Protein AF-0000000078669250 (afdb_homodimer)

Radius of gyration: 27.97 Å; Cα contacts (8 Å, |Δi|>4): 218; chains: 2; bounding box: 38×130×74 Å

Organism: Thermococcus barophilus (strain DSM 11836 / MP) (NCBI:txid391623)

Solvent-accessible surface area (backbone atoms only — not comparable to full-atom values): 12568 Å² total; per-residue (Å²): 135,84,80,74,77,76,77,71,76,77,72,81,71,70,54,69,64,66,74,61,56,50,74,60,55,59,53,46,50,51,52,54,51,30,54,67,41,68,40,83,42,80,37,61,35,28,46,44,51,50,51,51,44,52,52,48,24,69,74,64,72,45,60,55,43,58,51,49,46,50,13,44,49,45,46,54,42,46,36,65,35,42,31,69,70,48,33,50,51,52,50,56,42,51,72,64,72,38,39,67,58,37,34,53,45,54,61,65,46,68,67,95,133,84,78,75,75,73,77,72,75,77,73,80,70,69,53,70,62,67,73,59,56,51,74,61,55,58,52,47,49,51,52,54,52,30,53,69,41,68,39,82,43,78,34,62,37,27,46,44,52,50,50,51,44,52,52,48,24,70,75,65,71,44,59,55,43,57,51,51,47,50,14,45,48,45,46,53,42,46,36,65,34,41,31,69,68,48,33,51,53,53,49,57,43,50,72,64,72,38,41,68,59,36,33,54,46,55,61,66,45,67,67,94

Secondary structure (DSSP, 8-state):
---------------HHHHSS-HHHHHHHHHHHHHH-EEEEEEEEEHHHHHHHHHHHHHH-S-HHHHHHHHHHHHHHHHHHH-HHHHHHHHHHHTT--HHHHHHHHHH----/---------------HHHHSS-HHHHHHHHHHHHHH-EEEEEEEEEHHHHHHHHHHHHHH-S-HHHHHHHHHHHHHHHHHHH-HHHHHHHHHHHTT--HHHHHHHHHH----

Foldseek 3Di:
DPPPPPPPPPDPPPDCVVVPPPPVVVVVVVVVVVVVDDDDDDDDDDPVVVVVLVVCCVVVVDDSVVVVVVVVVVLVVLCVVQDDPLSVVLVVQVVVVDPVSSVVCVVPDPSD/DPPPPPPPPPDPPPDPVVVPPPPCVVVVVVVVVVVPDDDDDDDDDDPVVVVVLVVCCVVVVDDSVVVVVVVVVVLVVLCVVQDDPLSVVLVVQVVVVDPVSSVVCVVPDPSD

Sequence (224 aa):
MSKEKGKIPQLFSGSIDELTRPKTKKADKRREELKKIKKQKTLYISQDTNLKLIELYAEESRRQSNIVEDAVNLYYYLKKAMGEKNFDELMSAVLREDPEFLRSYLEKAKLIMSKEKGKIPQLFSGSIDELTRPKTKKADKRREELKKIKKQKTLYISQDTNLKLIELYAEESRRQSNIVEDAVNLYYYLKKAMGEKNFDELMSAVLREDPEFLRSYLEKAKLI

Structure (mmCIF, N/CA/C/O backbone):
data_AF-0000000078669250-model_v1
#
loop_
_entity.id
_entity.type
_entity.pdbx_description
1 polymer 'CopG family transcriptional regulator'
#
loop_
_atom_site.group_PDB
_atom_site.id
_atom_site.type_symbol
_atom_site.label_atom_id
_atom_site.label_alt_id
_atom_site.label_comp_id
_atom_site.label_asym_id
_atom_site.label_entity_id
_atom_site.label_seq_id
_atom_site.pdbx_PDB_ins_code
_atom_site.Cartn_x
_atom_site.Cartn_y
_atom_site.Cartn_z
_atom_site.occupancy
_atom_site.B_iso_or_equiv
_atom_site.auth_seq_id
_atom_site.auth_comp_id
_atom_site.auth_asym_id
_atom_site.auth_atom_id
_atom_site.pdbx_PDB_model_num
ATOM 1 N N . MET A 1 1 ? 17.031 -70.438 -31.328 1 31.89 1 MET A N 1
ATOM 2 C CA . MET A 1 1 ? 17.219 -69 -31.281 1 31.89 1 MET A CA 1
ATOM 3 C C . MET A 1 1 ? 15.922 -68.25 -30.906 1 31.89 1 MET A C 1
ATOM 5 O O . MET A 1 1 ? 14.984 -68.25 -31.703 1 31.89 1 MET A O 1
ATOM 9 N N . SER A 1 2 ? 15.43 -68.375 -29.625 1 36.62 2 SER A N 1
ATOM 10 C CA . SER A 1 2 ? 14.172 -68 -29 1 36.62 2 SER A CA 1
ATOM 11 C C . SER A 1 2 ? 13.938 -66.5 -29.125 1 36.62 2 SER A C 1
ATOM 13 O O . SER A 1 2 ? 14.789 -65.688 -28.719 1 36.62 2 SER A O 1
ATOM 15 N N . LYS A 1 3 ? 13.133 -66 -30.109 1 40.5 3 LYS A N 1
ATOM 16 C CA . LYS A 1 3 ? 12.656 -64.688 -30.484 1 40.5 3 LYS A CA 1
ATOM 17 C C . LYS A 1 3 ? 11.977 -64 -29.297 1 40.5 3 LYS A C 1
ATOM 19 O O . LYS A 1 3 ? 10.867 -64.375 -28.906 1 40.5 3 LYS A O 1
ATOM 24 N N . GLU A 1 4 ? 12.68 -63.719 -28.188 1 38.41 4 GLU A N 1
ATOM 25 C CA . GLU A 1 4 ? 12.133 -62.969 -27.062 1 38.41 4 GLU A CA 1
ATOM 26 C C . GLU A 1 4 ? 11.438 -61.688 -27.547 1 38.41 4 GLU A C 1
ATOM 28 O O . GLU A 1 4 ? 12.055 -60.875 -28.203 1 38.41 4 GLU A O 1
ATOM 33 N N . LYS A 1 5 ? 10.172 -61.781 -27.859 1 43.03 5 LYS A N 1
ATOM 34 C CA . LYS A 1 5 ? 9.25 -60.688 -28.203 1 43.03 5 LYS A CA 1
ATOM 35 C C . LYS A 1 5 ? 9.398 -59.531 -27.234 1 43.03 5 LYS A C 1
ATOM 37 O O . LYS A 1 5 ? 9.32 -59.688 -26.016 1 43.03 5 LYS A O 1
ATOM 42 N N . GLY A 1 6 ? 10.164 -58.562 -27.531 1 38.03 6 GLY A N 1
ATOM 43 C CA . GLY A 1 6 ? 10.438 -57.312 -26.844 1 38.03 6 GLY A CA 1
ATOM 44 C C . GLY A 1 6 ? 9.195 -56.656 -26.281 1 38.03 6 GLY A C 1
ATOM 45 O O . GLY A 1 6 ? 8.18 -56.531 -26.969 1 38.03 6 GLY A O 1
ATOM 46 N N . LYS A 1 7 ? 8.945 -56.875 -24.953 1 39.06 7 LYS A N 1
ATOM 47 C CA . LYS A 1 7 ? 7.914 -56.219 -24.172 1 39.06 7 LYS A CA 1
ATOM 48 C C . LYS A 1 7 ? 7.824 -54.719 -24.531 1 39.06 7 LYS A C 1
ATOM 50 O O . LYS A 1 7 ? 8.828 -54 -24.484 1 39.06 7 LYS A O 1
ATOM 55 N N . ILE A 1 8 ? 6.988 -54.281 -25.484 1 38.09 8 ILE A N 1
ATOM 56 C CA . ILE A 1 8 ? 6.699 -52.875 -25.766 1 38.09 8 ILE A CA 1
ATOM 57 C C . ILE A 1 8 ? 6.414 -52.125 -24.469 1 38.09 8 ILE A C 1
ATOM 59 O O . ILE A 1 8 ? 5.645 -52.625 -23.625 1 38.09 8 ILE A O 1
ATOM 63 N N . PRO A 1 9 ? 7.367 -51.281 -24.016 1 37.03 9 PRO A N 1
ATOM 64 C CA . PRO A 1 9 ? 7.113 -50.5 -22.781 1 37.03 9 PRO A CA 1
ATOM 65 C C . PRO A 1 9 ? 5.699 -49.938 -22.734 1 37.03 9 PRO A C 1
ATOM 67 O O . PRO A 1 9 ? 5.105 -49.656 -23.781 1 37.03 9 PRO A O 1
ATOM 70 N N . GLN A 1 10 ? 4.891 -50.375 -21.75 1 36.56 10 GLN A N 1
ATOM 71 C CA . GLN A 1 10 ? 3.576 -49.812 -21.453 1 36.56 10 GLN A CA 1
ATOM 72 C C . GLN A 1 10 ? 3.58 -48.281 -21.609 1 36.56 10 GLN A C 1
ATOM 74 O O . GLN A 1 10 ? 4.492 -47.625 -21.141 1 36.56 10 GLN A O 1
ATOM 79 N N . LEU A 1 11 ? 3.008 -47.781 -22.672 1 36.03 11 LEU A N 1
ATOM 80 C CA . LEU A 1 11 ? 2.68 -46.375 -22.844 1 36.03 11 LEU A CA 1
ATOM 81 C C . LEU A 1 11 ? 2.154 -45.75 -21.562 1 36.03 11 LEU A C 1
ATOM 83 O O . LEU A 1 11 ? 1.378 -46.375 -20.844 1 36.03 11 LEU A O 1
ATOM 87 N N . PHE A 1 12 ? 2.965 -44.906 -20.906 1 36.88 12 PHE A N 1
ATOM 88 C CA . PHE A 1 12 ? 2.584 -44.125 -19.734 1 36.88 12 PHE A CA 1
ATOM 89 C C . PHE A 1 12 ? 1.145 -43.625 -19.859 1 36.88 12 PHE A C 1
ATOM 91 O O . PHE A 1 12 ? 0.788 -42.969 -20.828 1 36.88 12 PHE A O 1
ATOM 98 N N . SER A 1 13 ? 0.169 -44.469 -19.625 1 38.28 13 SER A N 1
ATOM 99 C CA . SER A 1 13 ? -1.211 -44 -19.5 1 38.28 13 SER A CA 1
ATOM 100 C C . SER A 1 13 ? -1.319 -42.844 -18.516 1 38.28 13 SER A C 1
ATOM 102 O O . SER A 1 13 ? -1.51 -43.062 -17.312 1 38.28 13 SER A O 1
ATOM 104 N N . GLY A 1 14 ? -0.287 -42.031 -18.406 1 38.81 14 GLY A N 1
ATOM 105 C CA . GLY A 1 14 ? -0.639 -40.906 -17.562 1 38.81 14 GLY A CA 1
ATOM 106 C C . GLY A 1 14 ? -2.02 -40.344 -17.844 1 38.81 14 GLY A C 1
ATOM 107 O O . GLY A 1 14 ? -2.375 -40.125 -19 1 38.81 14 GLY A O 1
ATOM 108 N N . SER A 1 15 ? -2.996 -40.844 -17.094 1 39.62 15 SER A N 1
ATOM 109 C CA . SER A 1 15 ? -4.41 -40.5 -17.188 1 39.62 15 SER A CA 1
ATOM 110 C C . SER A 1 15 ? -4.605 -39.031 -17.516 1 39.62 15 SER A C 1
ATOM 112 O O . SER A 1 15 ? -3.826 -38.188 -17.094 1 39.62 15 SER A O 1
ATOM 114 N N . ILE A 1 16 ? -5.344 -38.781 -18.562 1 43.19 16 ILE A N 1
ATOM 115 C CA . ILE A 1 16 ? -5.93 -37.5 -19 1 43.19 16 ILE A CA 1
ATOM 116 C C . ILE A 1 16 ? -6.281 -36.656 -17.781 1 43.19 16 ILE A C 1
ATOM 118 O O . ILE A 1 16 ? -6.422 -35.438 -17.891 1 43.19 16 ILE A O 1
ATOM 122 N N . ASP A 1 17 ? -6.629 -37.344 -16.688 1 42.94 17 ASP A N 1
ATOM 123 C CA . ASP A 1 17 ? -7.016 -36.594 -15.492 1 42.94 17 ASP A CA 1
ATOM 124 C C . ASP A 1 17 ? -5.848 -35.781 -14.961 1 42.94 17 ASP A C 1
ATOM 126 O O . ASP A 1 17 ? -6.047 -34.781 -14.242 1 42.94 17 ASP A O 1
ATOM 130 N N . GLU A 1 18 ? -4.668 -36.219 -15.055 1 45.34 18 GLU A N 1
ATOM 131 C CA . GLU A 1 18 ? -3.523 -35.438 -14.609 1 45.34 18 GLU A CA 1
ATOM 132 C C . GLU A 1 18 ? -3.303 -34.219 -15.516 1 45.34 18 GLU A C 1
ATOM 134 O O . GLU A 1 18 ? -2.676 -33.25 -15.109 1 45.34 18 GLU A O 1
ATOM 139 N N . LEU A 1 19 ? -3.631 -34.375 -16.703 1 41.22 19 LEU A N 1
ATOM 140 C CA . LEU A 1 19 ? -3.547 -33.25 -17.609 1 41.22 19 LEU A CA 1
ATOM 141 C C . LEU A 1 19 ? -4.602 -32.188 -17.281 1 41.22 19 LEU A C 1
ATOM 143 O O . LEU A 1 19 ? -4.469 -31.016 -17.656 1 41.22 19 LEU A O 1
ATOM 147 N N . THR A 1 20 ? -5.754 -32.562 -16.828 1 42.09 20 THR A N 1
ATOM 148 C CA . THR A 1 20 ? -6.809 -31.625 -16.469 1 42.09 20 THR A CA 1
ATOM 149 C C . THR A 1 20 ? -6.664 -31.188 -15.008 1 42.09 20 THR A C 1
ATOM 151 O O . THR A 1 20 ? -7.555 -30.531 -14.461 1 42.09 20 THR A O 1
ATOM 154 N N . ARG A 1 21 ? -5.926 -31.875 -14.211 1 46.56 21 ARG A N 1
ATOM 155 C CA . ARG A 1 21 ? -5.734 -31.391 -12.852 1 46.56 21 ARG A CA 1
ATOM 156 C C . ARG A 1 21 ? -5.129 -29.984 -12.852 1 46.56 21 ARG A C 1
ATOM 158 O O . ARG A 1 21 ? -4.016 -29.781 -13.352 1 46.56 21 ARG A O 1
ATOM 165 N N . PRO A 1 22 ? -5.969 -28.859 -12.891 1 48.34 22 PRO A N 1
ATOM 166 C CA . PRO A 1 22 ? -5.84 -27.531 -13.5 1 48.34 22 PRO A CA 1
ATOM 167 C C . PRO A 1 22 ? -4.578 -26.797 -13.055 1 48.34 22 PRO A C 1
ATOM 169 O O . PRO A 1 22 ? -4.105 -27 -11.938 1 48.34 22 PRO A O 1
ATOM 172 N N . LYS A 1 23 ? -3.547 -26.438 -14.055 1 52.19 23 LYS A N 1
ATOM 173 C CA . LYS A 1 23 ? -2.496 -25.422 -13.984 1 52.19 23 LYS A CA 1
ATOM 174 C C . LYS A 1 23 ? -2.76 -24.438 -12.844 1 52.19 23 LYS A C 1
ATOM 176 O O . LYS A 1 23 ? -1.824 -23.984 -12.188 1 52.19 23 LYS A O 1
ATOM 181 N N . THR A 1 24 ? -4.035 -24.344 -12.422 1 60 24 THR A N 1
ATOM 182 C CA . THR A 1 24 ? -4.434 -23.391 -11.398 1 60 24 THR A CA 1
ATOM 183 C C . THR A 1 24 ? -4.035 -23.875 -10.008 1 60 24 THR A C 1
ATOM 185 O O . THR A 1 24 ? -3.547 -23.109 -9.188 1 60 24 THR A O 1
ATOM 188 N N . LYS A 1 25 ? -4.043 -25.234 -9.836 1 66.38 25 LYS A N 1
ATOM 189 C CA . LYS A 1 25 ? -3.752 -25.75 -8.5 1 66.38 25 LYS A CA 1
ATOM 190 C C . LYS A 1 25 ? -2.258 -25.672 -8.195 1 66.38 25 LYS A C 1
ATOM 192 O O . LYS A 1 25 ? -1.861 -25.312 -7.086 1 66.38 25 LYS A O 1
ATOM 197 N N . LYS A 1 26 ? -1.514 -26.141 -9.234 1 69.81 26 LYS A N 1
ATOM 198 C CA . LYS A 1 26 ? -0.07 -26.078 -9.023 1 69.81 26 LYS A CA 1
ATOM 199 C C . LYS A 1 26 ? 0.396 -24.641 -8.852 1 69.81 26 LYS A C 1
ATOM 201 O O . LYS A 1 26 ? 1.225 -24.344 -7.988 1 69.81 26 LYS A O 1
ATOM 206 N N . ALA A 1 27 ? -0.059 -23.797 -9.711 1 73.75 27 ALA A N 1
ATOM 207 C CA . ALA A 1 27 ? 0.292 -22.391 -9.586 1 73.75 27 ALA A CA 1
ATOM 208 C C . ALA A 1 27 ? -0.13 -21.828 -8.227 1 73.75 27 ALA A C 1
ATOM 210 O O . ALA A 1 27 ? 0.597 -21.047 -7.621 1 73.75 27 ALA A O 1
ATOM 211 N N . ASP A 1 28 ? -1.216 -22.312 -7.828 1 78.62 28 ASP A N 1
ATOM 212 C CA . ASP A 1 28 ? -1.723 -21.875 -6.531 1 78.62 28 ASP A CA 1
ATOM 213 C C . ASP A 1 28 ? -0.831 -22.375 -5.395 1 78.62 28 ASP A C 1
A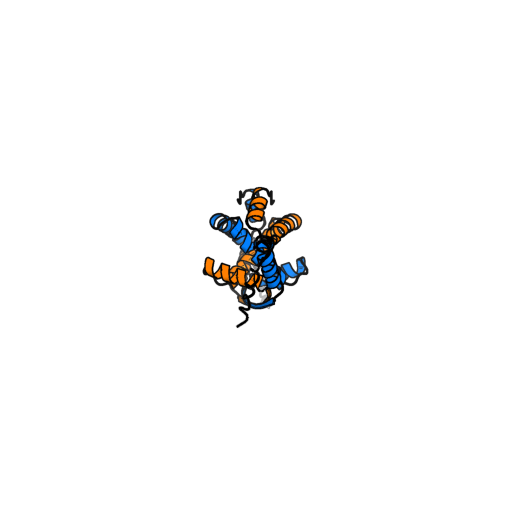TOM 215 O O . ASP A 1 28 ? -0.556 -21.625 -4.449 1 78.62 28 ASP A O 1
ATOM 219 N N . LYS A 1 29 ? -0.459 -23.594 -5.57 1 82.5 29 LYS A N 1
ATOM 220 C CA . LYS A 1 29 ? 0.421 -24.156 -4.547 1 82.5 29 LYS A CA 1
ATOM 221 C C . LYS A 1 29 ? 1.745 -23.406 -4.488 1 82.5 29 LYS A C 1
ATOM 223 O O . LYS A 1 29 ? 2.254 -23.109 -3.404 1 82.5 29 LYS A O 1
ATOM 228 N N . ARG A 1 30 ? 2.289 -23.172 -5.539 1 85.62 30 ARG A N 1
ATOM 229 C CA . ARG A 1 30 ? 3.541 -22.422 -5.602 1 85.62 30 ARG A CA 1
ATOM 230 C C . ARG A 1 30 ? 3.377 -21.031 -5.012 1 85.62 30 ARG A C 1
ATOM 232 O O . ARG A 1 30 ? 4.238 -20.562 -4.27 1 85.62 30 ARG A O 1
ATOM 239 N N . ARG A 1 31 ? 2.361 -20.406 -5.34 1 85.81 31 ARG A N 1
ATOM 240 C CA . ARG A 1 31 ? 2.086 -19.078 -4.797 1 85.81 31 ARG A CA 1
ATOM 241 C C . ARG A 1 31 ? 1.998 -19.125 -3.275 1 85.81 31 ARG A C 1
ATOM 243 O O . ARG A 1 31 ? 2.516 -18.234 -2.596 1 85.81 31 ARG A O 1
ATOM 250 N N . GLU A 1 32 ? 1.392 -20.125 -2.822 1 89.5 32 GLU A N 1
ATOM 251 C CA . GLU A 1 32 ? 1.268 -20.281 -1.375 1 89.5 32 GLU A CA 1
ATOM 252 C C . GLU A 1 32 ? 2.633 -20.5 -0.724 1 89.5 32 GLU A C 1
ATOM 254 O O . GLU A 1 32 ? 2.885 -20 0.374 1 89.5 32 GLU A O 1
ATOM 259 N N . GLU A 1 33 ? 3.418 -21.219 -1.367 1 91.81 33 GLU A N 1
ATOM 260 C CA . GLU A 1 33 ? 4.766 -21.453 -0.855 1 91.81 33 GLU A CA 1
ATOM 261 C C . GLU A 1 33 ? 5.574 -20.156 -0.82 1 91.81 33 GLU A C 1
ATOM 263 O O . GLU A 1 33 ? 6.324 -19.922 0.126 1 91.81 33 GLU A O 1
ATOM 268 N N . LEU A 1 34 ? 5.461 -19.391 -1.793 1 93.75 34 LEU A N 1
ATOM 269 C CA . LEU A 1 34 ? 6.188 -18.125 -1.878 1 93.75 34 LEU A CA 1
ATOM 270 C C . LEU A 1 34 ? 5.785 -17.188 -0.745 1 93.75 34 LEU A C 1
ATOM 272 O O . LEU A 1 34 ? 6.586 -16.359 -0.307 1 93.75 34 LEU A O 1
ATOM 276 N N . LYS A 1 35 ? 4.562 -17.328 -0.299 1 94.94 35 LYS A N 1
ATOM 277 C CA . LYS A 1 35 ? 4.062 -16.469 0.778 1 94.94 35 LYS A CA 1
ATOM 278 C C . LYS A 1 35 ? 4.676 -16.875 2.119 1 94.94 35 LYS A C 1
ATOM 280 O O . LYS A 1 35 ? 4.758 -16.047 3.035 1 94.94 35 LYS A O 1
ATOM 285 N N . LYS A 1 36 ? 5.176 -18.031 2.252 1 94.56 36 LYS A N 1
ATOM 286 C CA . LYS A 1 36 ? 5.715 -18.547 3.508 1 94.56 36 LYS A CA 1
ATOM 287 C C . LYS A 1 36 ? 7.199 -18.219 3.641 1 94.56 36 LYS A C 1
ATOM 289 O O . LYS A 1 36 ? 7.727 -18.141 4.754 1 94.56 36 LYS A O 1
ATOM 294 N N . ILE A 1 37 ? 7.859 -18.094 2.59 1 95.88 37 ILE A N 1
ATOM 295 C CA . ILE A 1 37 ? 9.289 -17.797 2.586 1 95.88 37 ILE A CA 1
ATOM 296 C C . ILE A 1 37 ? 9.5 -16.312 2.836 1 95.88 37 ILE A C 1
ATOM 298 O O . ILE A 1 37 ? 9.008 -15.469 2.082 1 95.88 37 ILE A O 1
ATOM 302 N N . LYS A 1 38 ? 10.211 -16.078 3.918 1 96.19 38 LYS A N 1
ATOM 303 C CA . LYS A 1 38 ? 10.484 -14.688 4.246 1 96.19 38 LYS A CA 1
ATOM 304 C C . LYS A 1 38 ? 11.914 -14.305 3.883 1 96.19 38 LYS A C 1
ATOM 306 O O . LYS A 1 38 ? 12.828 -15.125 3.99 1 96.19 38 LYS A O 1
ATOM 311 N N . LYS A 1 39 ? 12.031 -13.133 3.418 1 94.56 39 LYS A N 1
ATOM 312 C CA . LYS A 1 39 ? 13.328 -12.547 3.084 1 94.56 39 LYS A CA 1
ATOM 313 C C . LYS A 1 39 ? 13.5 -11.18 3.738 1 94.56 39 LYS A C 1
ATOM 315 O O . LYS A 1 39 ? 12.539 -10.422 3.863 1 94.56 39 LYS A O 1
ATOM 320 N N . GLN A 1 40 ? 14.734 -10.945 4.105 1 96.12 40 GLN A N 1
ATOM 321 C CA . GLN A 1 40 ? 15.07 -9.633 4.648 1 96.12 40 GLN A CA 1
ATOM 322 C C . GLN A 1 40 ? 15.156 -8.586 3.545 1 96.12 40 GLN A C 1
ATOM 324 O O . GLN A 1 40 ? 15.836 -8.789 2.539 1 96.12 40 GLN A O 1
ATOM 329 N N . LYS A 1 41 ? 14.438 -7.547 3.707 1 96.31 41 LYS A N 1
ATOM 330 C CA . LYS A 1 41 ? 14.438 -6.43 2.77 1 96.31 41 LYS A CA 1
ATOM 331 C C . LYS A 1 41 ? 14.781 -5.121 3.475 1 96.31 41 LYS A C 1
ATOM 333 O O . LYS A 1 41 ? 14.156 -4.766 4.473 1 96.31 41 LYS A O 1
ATOM 338 N N . THR A 1 42 ? 15.883 -4.477 3.002 1 96.38 42 THR A N 1
ATOM 339 C CA . THR A 1 42 ? 16.266 -3.174 3.533 1 96.38 42 THR A CA 1
ATOM 340 C C . THR A 1 42 ? 15.875 -2.061 2.566 1 96.38 42 THR A C 1
ATOM 342 O O . THR A 1 42 ? 16.203 -2.113 1.381 1 96.38 42 THR A O 1
ATOM 345 N N . LEU A 1 43 ? 15.156 -1.135 3.092 1 96.38 43 LEU A N 1
ATOM 346 C CA . LEU A 1 43 ? 14.672 -0.011 2.295 1 96.38 43 LEU A CA 1
ATOM 347 C C . LEU A 1 43 ? 14.969 1.313 2.99 1 96.38 43 LEU A C 1
ATOM 349 O O . LEU A 1 43 ? 15.055 1.368 4.219 1 96.38 43 LEU A O 1
ATOM 353 N N . TYR A 1 44 ? 15.211 2.367 2.205 1 96.62 44 TYR A N 1
ATOM 354 C CA . TYR A 1 44 ? 15.258 3.729 2.729 1 96.62 44 TYR A CA 1
ATOM 355 C C . TYR A 1 44 ? 13.922 4.434 2.523 1 96.62 44 TYR A C 1
ATOM 357 O O . TYR A 1 44 ? 13.578 4.812 1.402 1 96.62 44 TYR A O 1
ATOM 365 N N . ILE A 1 45 ? 13.188 4.598 3.615 1 97.69 45 ILE A N 1
ATOM 366 C CA . ILE A 1 45 ? 11.859 5.191 3.521 1 97.69 45 ILE A CA 1
ATOM 367 C C . ILE A 1 45 ? 11.836 6.523 4.27 1 97.69 45 ILE A C 1
ATOM 369 O O . ILE A 1 45 ? 12.695 6.785 5.109 1 97.69 45 ILE A O 1
ATOM 373 N N . SER A 1 46 ? 10.852 7.324 3.957 1 97.75 46 SER A N 1
ATOM 374 C CA . SER A 1 46 ? 10.734 8.625 4.605 1 97.75 46 SER A CA 1
ATOM 375 C C . SER A 1 46 ? 10.32 8.484 6.066 1 97.75 46 SER A C 1
ATOM 377 O O . SER A 1 46 ? 9.688 7.496 6.441 1 97.75 46 SER A O 1
ATOM 379 N N . GLN A 1 47 ? 10.711 9.438 6.84 1 97.56 47 GLN A N 1
ATOM 380 C CA . GLN A 1 47 ? 10.234 9.492 8.219 1 97.56 47 GLN A CA 1
ATOM 381 C C . GLN A 1 47 ? 8.711 9.57 8.266 1 97.56 47 GLN A C 1
ATOM 383 O O . GLN A 1 47 ? 8.086 9.023 9.172 1 97.56 47 GLN A O 1
ATOM 388 N N . ASP A 1 48 ? 8.133 10.25 7.316 1 97.5 48 ASP A N 1
ATOM 389 C CA . ASP A 1 48 ? 6.684 10.312 7.203 1 97.5 48 ASP A CA 1
ATOM 390 C C . ASP A 1 48 ? 6.078 8.914 7.09 1 97.5 48 ASP A C 1
ATOM 392 O O . ASP A 1 48 ? 5.133 8.578 7.805 1 97.5 48 ASP A O 1
ATOM 396 N N . THR A 1 49 ? 6.629 8.109 6.207 1 98.19 49 THR A N 1
ATOM 397 C CA . THR A 1 49 ? 6.156 6.746 6.016 1 98.19 49 THR A CA 1
ATOM 398 C C . THR A 1 49 ? 6.375 5.914 7.281 1 98.19 49 THR A C 1
ATOM 400 O O . THR A 1 49 ? 5.512 5.129 7.672 1 98.19 49 THR A O 1
ATOM 403 N N . ASN A 1 50 ? 7.512 6.102 7.871 1 97.69 50 ASN A N 1
ATOM 404 C CA . ASN A 1 50 ? 7.805 5.383 9.109 1 97.69 50 ASN A CA 1
ATOM 405 C C . ASN A 1 50 ? 6.789 5.707 10.195 1 97.69 50 ASN A C 1
ATOM 407 O O . ASN A 1 50 ? 6.367 4.82 10.945 1 97.69 50 ASN A O 1
ATOM 411 N N . LEU A 1 51 ? 6.461 6.93 10.359 1 97.56 51 LEU A N 1
ATOM 412 C CA . LEU A 1 51 ? 5.48 7.332 11.359 1 97.56 51 LEU A CA 1
ATOM 413 C C . LEU A 1 51 ? 4.117 6.719 11.07 1 97.56 51 LEU A C 1
ATOM 415 O O . LEU A 1 51 ? 3.414 6.289 11.984 1 97.56 51 LEU A O 1
ATOM 419 N N . LYS A 1 52 ? 3.719 6.676 9.797 1 98.19 52 LYS A N 1
ATOM 420 C CA . LYS A 1 52 ? 2.469 6.02 9.43 1 98.19 52 LYS A CA 1
ATOM 421 C C . LYS A 1 52 ? 2.494 4.539 9.805 1 98.19 52 LYS A C 1
ATOM 423 O O . LYS A 1 52 ? 1.5 4 10.297 1 98.19 52 LYS A O 1
ATOM 428 N N . LEU A 1 53 ? 3.635 3.9 9.562 1 98.5 53 LEU A N 1
ATOM 429 C CA . LEU A 1 53 ? 3.771 2.492 9.922 1 98.5 53 LEU A CA 1
ATOM 430 C C . LEU A 1 53 ? 3.658 2.303 11.43 1 98.5 53 LEU A C 1
ATOM 432 O O . LEU A 1 53 ? 3.057 1.332 11.898 1 98.5 53 LEU A O 1
ATOM 436 N N . ILE A 1 54 ? 4.25 3.184 12.18 1 98.06 54 ILE A N 1
ATOM 437 C CA . ILE A 1 54 ? 4.164 3.119 13.633 1 98.06 54 ILE A CA 1
ATOM 438 C C . ILE A 1 54 ? 2.709 3.273 14.07 1 98.06 54 ILE A C 1
ATOM 440 O O . ILE A 1 54 ? 2.229 2.525 14.93 1 98.06 54 ILE A O 1
ATOM 444 N N . GLU A 1 55 ? 2.035 4.234 13.547 1 98.38 55 GLU A N 1
ATOM 445 C CA . GLU A 1 55 ? 0.625 4.441 13.867 1 98.38 55 GLU A CA 1
ATOM 446 C C . GLU A 1 55 ? -0.206 3.211 13.523 1 98.38 55 GLU A C 1
ATOM 448 O O . GLU A 1 55 ? -1.021 2.76 14.328 1 98.38 55 GLU A O 1
ATOM 453 N N . LEU A 1 56 ? -0.013 2.674 12.344 1 98.44 56 LEU A N 1
ATOM 454 C CA . LEU A 1 56 ? -0.747 1.489 11.914 1 98.44 56 LEU A CA 1
ATOM 455 C C . LEU A 1 56 ? -0.444 0.3 12.812 1 98.44 56 LEU A C 1
ATOM 457 O O . LEU A 1 56 ? -1.336 -0.492 13.125 1 98.44 56 LEU A O 1
ATOM 461 N N . TYR A 1 57 ? 0.775 0.135 13.188 1 97.94 57 TYR A N 1
ATOM 462 C CA . TYR A 1 57 ? 1.158 -0.9 14.141 1 97.94 57 TYR A CA 1
ATOM 463 C C . TYR A 1 57 ? 0.345 -0.787 15.43 1 97.94 57 TYR A C 1
ATOM 465 O O . TYR A 1 57 ? -0.182 -1.784 15.922 1 97.94 57 TYR A O 1
ATOM 473 N N . ALA A 1 58 ? 0.292 0.377 15.984 1 97.5 58 ALA A N 1
ATOM 474 C CA . ALA A 1 58 ? -0.429 0.608 17.234 1 97.5 58 ALA A CA 1
ATOM 475 C C . ALA A 1 58 ? -1.918 0.315 17.062 1 97.5 58 ALA A C 1
ATOM 477 O O . ALA A 1 58 ? -2.537 -0.297 17.938 1 97.5 58 ALA A O 1
ATOM 478 N N . GLU A 1 59 ? -2.496 0.693 15.961 1 97.31 59 GLU A N 1
ATOM 479 C CA . GLU A 1 59 ? -3.928 0.553 15.711 1 97.31 59 GLU A CA 1
ATOM 480 C C . GLU A 1 59 ? -4.305 -0.905 15.461 1 97.31 59 GLU A C 1
ATOM 482 O O . GLU A 1 59 ? -5.352 -1.366 15.914 1 97.31 59 GLU A O 1
ATOM 487 N N . GLU A 1 60 ? -3.455 -1.582 14.742 1 96.81 60 GLU A N 1
ATOM 488 C CA . GLU A 1 60 ? -3.846 -2.9 14.25 1 96.81 60 GLU A CA 1
ATOM 489 C C . GLU A 1 60 ? -3.234 -4.008 15.102 1 96.81 60 GLU A C 1
ATOM 491 O O . GLU A 1 60 ? -3.656 -5.164 15.023 1 96.81 60 GLU A O 1
ATOM 496 N N . SER A 1 61 ? -2.143 -3.697 15.812 1 96.12 61 SER A N 1
ATOM 497 C CA . SER A 1 61 ? -1.418 -4.676 16.625 1 96.12 61 SER A CA 1
ATOM 498 C C . SER A 1 61 ? -0.863 -5.801 15.758 1 96.12 61 SER A C 1
ATOM 500 O O . SER A 1 61 ? -0.965 -6.977 16.109 1 96.12 61 SER A O 1
ATOM 502 N N . ARG A 1 62 ? -0.53 -5.473 14.57 1 95.88 62 ARG A N 1
ATOM 503 C CA . ARG A 1 62 ? 0.125 -6.371 13.625 1 95.88 62 ARG A CA 1
ATOM 504 C C . ARG A 1 62 ? 1.536 -5.891 13.297 1 95.88 62 ARG A C 1
ATOM 506 O O . ARG A 1 62 ? 1.806 -4.688 13.312 1 95.88 62 ARG A O 1
ATOM 513 N N . ARG A 1 63 ? 2.365 -6.863 13.078 1 96.31 63 ARG A N 1
ATOM 514 C CA . ARG A 1 63 ? 3.738 -6.512 12.727 1 96.31 63 ARG A CA 1
ATOM 515 C C . ARG A 1 63 ? 3.771 -5.559 11.539 1 96.31 63 ARG A C 1
ATOM 517 O O . ARG A 1 63 ? 2.992 -5.703 10.594 1 96.31 63 ARG A O 1
ATOM 524 N N . GLN A 1 64 ? 4.672 -4.633 11.516 1 97.75 64 GLN A N 1
ATOM 525 C CA . GLN A 1 64 ? 4.816 -3.67 10.43 1 97.75 64 GLN A CA 1
ATOM 526 C C . GLN A 1 64 ? 5.117 -4.367 9.109 1 97.75 64 GLN A C 1
ATOM 528 O O . GLN A 1 64 ? 4.648 -3.938 8.055 1 97.75 64 GLN A O 1
ATOM 533 N N . SER A 1 65 ? 5.961 -5.461 9.141 1 97.5 65 SER A N 1
ATOM 534 C CA . SER A 1 65 ? 6.234 -6.219 7.922 1 97.5 65 SER A CA 1
ATOM 535 C C . SER A 1 65 ? 4.945 -6.719 7.277 1 97.5 65 SER A C 1
ATOM 537 O O . SER A 1 65 ? 4.793 -6.656 6.055 1 97.5 65 SER A O 1
ATOM 539 N N . ASN A 1 66 ? 4.023 -7.164 8.094 1 97.62 66 ASN A N 1
ATOM 540 C CA . ASN A 1 66 ? 2.738 -7.633 7.582 1 97.62 66 ASN A CA 1
ATOM 541 C C . ASN A 1 66 ? 1.926 -6.488 6.98 1 97.62 66 ASN A C 1
ATOM 543 O O . ASN A 1 66 ? 1.24 -6.672 5.973 1 97.62 66 ASN A O 1
ATOM 547 N N . ILE A 1 67 ? 1.964 -5.359 7.613 1 98.44 67 ILE A N 1
ATOM 548 C CA . ILE A 1 67 ? 1.248 -4.188 7.117 1 98.44 67 ILE A CA 1
ATOM 549 C C . ILE A 1 67 ? 1.81 -3.775 5.758 1 98.44 67 ILE A C 1
ATOM 551 O O . ILE A 1 67 ? 1.053 -3.488 4.828 1 98.44 67 ILE A O 1
ATOM 555 N N . VAL A 1 68 ? 3.15 -3.785 5.625 1 98.62 68 VAL A N 1
ATOM 556 C CA . VAL A 1 68 ? 3.791 -3.432 4.363 1 98.62 68 VAL A CA 1
ATOM 557 C C . VAL A 1 68 ? 3.408 -4.445 3.287 1 98.62 68 VAL A C 1
ATOM 559 O O . VAL A 1 68 ? 3.137 -4.07 2.143 1 98.62 68 VAL A O 1
ATOM 562 N N . GLU A 1 69 ? 3.346 -5.719 3.662 1 98.56 69 GLU A N 1
ATOM 563 C CA . GLU A 1 69 ? 2.932 -6.738 2.701 1 98.56 69 GLU A CA 1
ATOM 564 C C . GLU A 1 69 ? 1.509 -6.484 2.209 1 98.56 69 GLU A C 1
ATOM 566 O O . GLU A 1 69 ? 1.239 -6.555 1.009 1 98.56 69 GLU A O 1
ATOM 571 N N . ASP A 1 70 ? 0.648 -6.168 3.109 1 98.5 70 ASP A N 1
ATOM 572 C CA . ASP A 1 70 ? -0.735 -5.879 2.742 1 98.5 70 ASP A CA 1
ATOM 573 C C . ASP A 1 70 ? -0.822 -4.621 1.875 1 98.5 70 ASP A C 1
ATOM 575 O O . ASP A 1 70 ? -1.61 -4.57 0.929 1 98.5 70 ASP A O 1
ATOM 579 N N . ALA A 1 71 ? -0.063 -3.631 2.254 1 98.88 71 ALA A N 1
ATOM 580 C CA . ALA A 1 71 ? -0.055 -2.389 1.485 1 98.88 71 ALA A CA 1
ATOM 581 C C . ALA A 1 71 ? 0.422 -2.631 0.056 1 98.88 71 ALA A C 1
ATOM 583 O O . ALA A 1 71 ? -0.161 -2.107 -0.896 1 98.88 71 ALA A O 1
ATOM 584 N N . VAL A 1 72 ? 1.48 -3.4 -0.085 1 98.81 72 VAL A N 1
ATOM 585 C CA . VAL A 1 72 ? 2 -3.709 -1.412 1 98.81 72 VAL A CA 1
ATOM 586 C C . VAL A 1 72 ? 0.974 -4.527 -2.193 1 98.81 72 VAL A C 1
ATOM 588 O O . VAL A 1 72 ? 0.765 -4.297 -3.387 1 98.81 72 VAL A O 1
ATOM 591 N N . ASN A 1 73 ? 0.327 -5.48 -1.537 1 98.56 73 ASN A N 1
ATOM 592 C CA . ASN A 1 73 ? -0.736 -6.242 -2.182 1 98.56 73 ASN A CA 1
ATOM 593 C C . ASN A 1 73 ? -1.866 -5.336 -2.66 1 98.56 73 ASN A C 1
ATOM 595 O O . ASN A 1 73 ? -2.357 -5.488 -3.781 1 98.56 73 ASN A O 1
ATOM 599 N N . LEU A 1 74 ? -2.262 -4.477 -1.808 1 98.75 74 LEU A N 1
ATOM 600 C CA . LEU A 1 74 ? -3.309 -3.521 -2.156 1 98.75 74 LEU A CA 1
ATOM 601 C C . LEU A 1 74 ? -2.916 -2.709 -3.385 1 98.75 74 LEU A C 1
ATOM 603 O O . LEU A 1 74 ? -3.688 -2.607 -4.34 1 98.75 74 LEU A O 1
ATOM 607 N N . TYR A 1 75 ? -1.758 -2.141 -3.344 1 98.75 75 TYR A N 1
ATOM 608 C CA . TYR A 1 75 ? -1.217 -1.35 -4.445 1 98.75 75 TYR A CA 1
ATOM 609 C C . TYR A 1 75 ? -1.185 -2.158 -5.734 1 98.75 75 TYR A C 1
ATOM 611 O O . TYR A 1 75 ? -1.685 -1.71 -6.77 1 98.75 75 TYR A O 1
ATOM 619 N N . TYR A 1 76 ? -0.664 -3.318 -5.684 1 98.69 76 TYR A N 1
ATOM 620 C CA . TYR A 1 76 ? -0.444 -4.203 -6.82 1 98.69 76 TYR A CA 1
ATOM 621 C C . TYR A 1 76 ? -1.766 -4.594 -7.473 1 98.69 76 TYR A C 1
ATOM 623 O O . TYR A 1 76 ? -1.943 -4.422 -8.68 1 98.69 76 TYR A O 1
ATOM 631 N N . TYR A 1 77 ? -2.697 -5.043 -6.73 1 98.19 77 TYR A N 1
ATOM 632 C CA . TYR A 1 77 ? -3.916 -5.602 -7.305 1 98.19 77 TYR A CA 1
ATOM 633 C C . TYR A 1 77 ? -4.895 -4.5 -7.688 1 98.19 77 TYR A C 1
ATOM 635 O O . TYR A 1 77 ? -5.652 -4.637 -8.648 1 98.19 77 TYR A O 1
ATOM 643 N N . LEU A 1 78 ? -4.918 -3.363 -6.941 1 97.38 78 LEU A N 1
ATOM 644 C CA . LEU A 1 78 ? -5.734 -2.246 -7.402 1 97.38 78 LEU A CA 1
ATOM 645 C C . LEU A 1 78 ? -5.25 -1.745 -8.758 1 97.38 78 LEU A C 1
ATOM 647 O O . LEU A 1 78 ? -6.059 -1.445 -9.641 1 97.38 78 LEU A O 1
ATOM 651 N N . LYS A 1 79 ? -3.949 -1.643 -8.883 1 97.12 79 LYS A N 1
ATOM 652 C CA . LYS A 1 79 ? -3.408 -1.208 -10.164 1 97.12 79 LYS A CA 1
ATOM 653 C C . LYS A 1 79 ? -3.848 -2.141 -11.289 1 97.12 79 LYS A C 1
ATOM 655 O O . LYS A 1 79 ? -4.281 -1.683 -12.352 1 97.12 79 LYS A O 1
ATOM 660 N N . LYS A 1 80 ? -3.738 -3.381 -11.07 1 96.81 80 LYS A N 1
ATOM 661 C CA . LYS A 1 80 ? -4.117 -4.367 -12.078 1 96.81 80 LYS A CA 1
ATOM 662 C C . LYS A 1 80 ? -5.617 -4.312 -12.359 1 96.81 80 LYS A C 1
ATOM 664 O O . LYS A 1 80 ? -6.039 -4.438 -13.516 1 96.81 80 LYS A O 1
ATOM 669 N N . ALA A 1 81 ? -6.387 -4.184 -11.312 1 95.69 81 ALA A N 1
ATOM 670 C CA . ALA A 1 81 ? -7.84 -4.238 -11.461 1 95.69 81 ALA A CA 1
ATOM 671 C C . ALA A 1 81 ? -8.375 -2.969 -12.117 1 95.69 81 ALA A C 1
ATOM 673 O O . ALA A 1 81 ? -9.289 -3.027 -12.938 1 95.69 81 ALA A O 1
ATOM 674 N N . MET A 1 82 ? -7.812 -1.822 -11.734 1 93.56 82 MET A N 1
ATOM 675 C CA . MET A 1 82 ? -8.344 -0.536 -12.18 1 93.56 82 MET A CA 1
ATOM 676 C C . MET A 1 82 ? -7.75 -0.135 -13.523 1 93.56 82 MET A C 1
ATOM 678 O O . MET A 1 82 ? -8.359 0.629 -14.273 1 93.56 82 MET A O 1
ATOM 682 N N . GLY A 1 83 ? -6.562 -0.652 -13.867 1 92 83 GLY A N 1
ATOM 683 C CA . GLY A 1 83 ? -5.809 -0.141 -15 1 92 83 GLY A CA 1
ATOM 684 C C . GLY A 1 83 ? -5.016 1.11 -14.672 1 92 83 GLY A C 1
ATOM 685 O O . GLY A 1 83 ? -5.289 1.783 -13.672 1 92 83 GLY A O 1
ATOM 686 N N . GLU A 1 84 ? -4.121 1.431 -15.5 1 93.56 84 GLU A N 1
ATOM 687 C CA . GLU A 1 84 ? -3.131 2.469 -15.234 1 93.56 84 GLU A CA 1
ATOM 688 C C . GLU A 1 84 ? -3.795 3.83 -15.047 1 93.56 84 GLU A C 1
ATOM 690 O O . GLU A 1 84 ? -3.523 4.527 -14.062 1 93.56 84 GLU A O 1
ATOM 695 N N . LYS A 1 85 ? -4.656 4.25 -15.898 1 92.62 85 LYS A N 1
ATOM 696 C CA . LYS A 1 85 ? -5.25 5.582 -15.883 1 92.62 85 LYS A CA 1
ATOM 697 C C . LYS A 1 85 ? -6.074 5.801 -14.617 1 92.62 85 LYS A C 1
ATOM 699 O O . LYS A 1 85 ? -5.871 6.785 -13.898 1 92.62 85 LYS A O 1
ATOM 704 N N . ASN A 1 86 ? -6.977 4.883 -14.32 1 91.62 86 ASN A N 1
ATOM 705 C CA . ASN A 1 86 ? -7.832 5.004 -13.141 1 91.62 86 ASN A CA 1
ATOM 706 C C . ASN A 1 86 ? -7.031 4.895 -11.852 1 91.62 86 ASN A C 1
ATOM 708 O O . ASN A 1 86 ? -7.328 5.582 -10.867 1 91.62 86 ASN A O 1
ATOM 712 N N . PHE A 1 87 ? -6.059 4.074 -11.867 1 95.06 87 PHE A N 1
ATOM 713 C CA . PHE A 1 87 ? -5.215 3.928 -10.68 1 95.06 87 PHE A CA 1
ATOM 714 C C . PHE A 1 87 ? -4.43 5.207 -10.422 1 95.06 87 PHE A C 1
ATOM 716 O O . PHE A 1 87 ? -4.293 5.629 -9.266 1 95.06 87 PHE A O 1
ATOM 723 N N . ASP A 1 88 ? -3.936 5.785 -11.492 1 94.62 88 ASP A N 1
ATOM 724 C CA . ASP A 1 88 ? -3.209 7.043 -11.352 1 94.62 88 ASP A CA 1
ATOM 725 C C . ASP A 1 88 ? -4.109 8.133 -10.781 1 94.62 88 ASP A C 1
ATOM 727 O O . ASP A 1 88 ? -3.66 8.977 -10 1 94.62 88 ASP A O 1
ATOM 731 N N . GLU A 1 89 ? -5.305 8.141 -11.18 1 93.81 89 GLU A N 1
ATOM 732 C CA . GLU A 1 89 ? -6.258 9.102 -10.633 1 93.81 89 GLU A CA 1
ATOM 733 C C . GLU A 1 89 ? -6.492 8.859 -9.141 1 93.81 89 GLU A C 1
ATOM 735 O O . GLU A 1 89 ? -6.516 9.805 -8.352 1 93.81 89 GLU A O 1
ATOM 740 N N . LEU A 1 90 ? -6.688 7.621 -8.773 1 95.25 90 LEU A N 1
ATOM 741 C CA . LEU A 1 90 ? -6.824 7.289 -7.363 1 95.25 90 LEU A CA 1
ATOM 742 C C . LEU A 1 90 ? -5.594 7.734 -6.578 1 95.25 90 LEU A C 1
ATOM 744 O O . LEU A 1 90 ? -5.723 8.383 -5.531 1 95.25 90 LEU A O 1
ATOM 748 N N . MET A 1 91 ? -4.398 7.445 -7.121 1 96.94 91 MET A N 1
ATOM 749 C CA . MET A 1 91 ? -3.168 7.793 -6.418 1 96.94 91 MET A CA 1
ATOM 750 C C . MET A 1 91 ? -3.027 9.305 -6.285 1 96.94 91 MET A C 1
ATOM 752 O O . MET A 1 91 ? -2.508 9.805 -5.285 1 96.94 91 MET A O 1
ATOM 756 N N . SER A 1 92 ? -3.492 10.031 -7.273 1 96.25 92 SER A N 1
ATOM 757 C CA . SER A 1 92 ? -3.475 11.492 -7.188 1 96.25 92 SER A CA 1
ATOM 758 C C . SER A 1 92 ? -4.336 11.984 -6.027 1 96.25 92 SER A C 1
ATOM 760 O O . SER A 1 92 ? -3.961 12.93 -5.328 1 96.25 92 SER A O 1
ATOM 762 N N . ALA A 1 93 ? -5.465 11.344 -5.832 1 95.69 93 ALA A N 1
ATOM 763 C CA . ALA A 1 93 ? -6.328 11.688 -4.703 1 95.69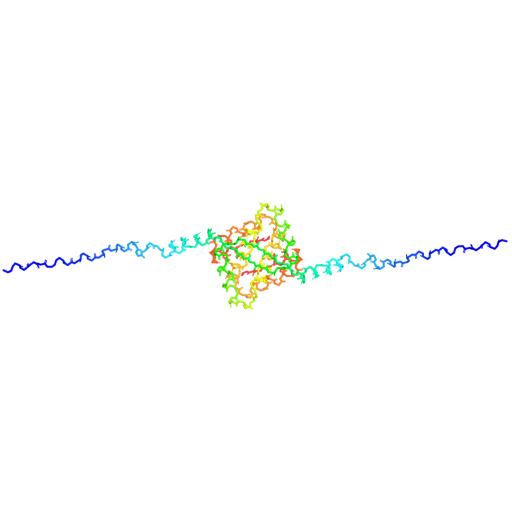 93 ALA A CA 1
ATOM 764 C C . ALA A 1 93 ? -5.672 11.312 -3.379 1 95.69 93 ALA A C 1
ATOM 766 O O . ALA A 1 93 ? -5.727 12.07 -2.412 1 95.69 93 ALA A O 1
ATOM 767 N N . VAL A 1 94 ? -5.066 10.172 -3.318 1 97.19 94 VAL A N 1
ATOM 768 C CA . VAL A 1 94 ? -4.406 9.68 -2.117 1 97.19 94 VAL A CA 1
ATOM 769 C C . VAL A 1 94 ? -3.258 10.617 -1.738 1 97.19 94 VAL A C 1
ATOM 771 O O . VAL A 1 94 ? -3.053 10.906 -0.559 1 97.19 94 VAL A O 1
ATOM 774 N N . LEU A 1 95 ? -2.555 11.086 -2.703 1 96.19 95 LEU A N 1
ATOM 775 C CA . LEU A 1 95 ? -1.343 11.875 -2.492 1 96.19 95 LEU A CA 1
ATOM 776 C C . LEU A 1 95 ? -1.679 13.266 -1.976 1 96.19 95 LEU A C 1
ATOM 778 O O . LEU A 1 95 ? -0.797 13.992 -1.506 1 96.19 95 LEU A O 1
ATOM 782 N N . ARG A 1 96 ? -2.947 13.641 -1.994 1 95.62 96 ARG A N 1
ATOM 783 C CA . ARG A 1 96 ? -3.377 14.883 -1.354 1 95.62 96 ARG A CA 1
ATOM 784 C C . ARG A 1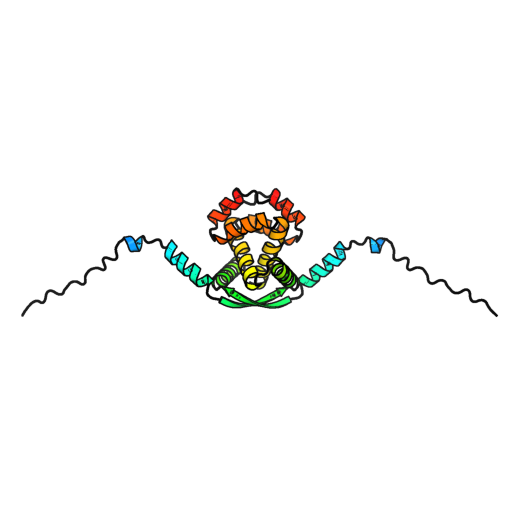 96 ? -3.35 14.75 0.166 1 95.62 96 ARG A C 1
ATOM 786 O O . ARG A 1 96 ? -3.424 15.75 0.881 1 95.62 96 ARG A O 1
ATOM 793 N N . GLU A 1 97 ? -3.33 13.508 0.611 1 96.25 97 GLU A N 1
ATOM 794 C CA . GLU A 1 97 ? -3.213 13.188 2.031 1 96.25 97 GLU A CA 1
ATOM 795 C C . GLU A 1 97 ? -4.324 13.852 2.84 1 96.25 97 GLU A C 1
ATOM 797 O O . GLU A 1 97 ? -4.066 14.445 3.887 1 96.25 97 GLU A O 1
ATOM 802 N N . ASP A 1 98 ? -5.461 13.891 2.352 1 96.06 98 ASP A N 1
ATOM 803 C CA . ASP A 1 98 ? -6.684 14.414 2.955 1 96.06 98 ASP A CA 1
ATOM 804 C C . ASP A 1 98 ? -7.797 13.367 2.928 1 96.06 98 ASP A C 1
ATOM 806 O O . ASP A 1 98 ? -8.492 13.211 1.919 1 96.06 98 ASP A O 1
ATOM 810 N N . PRO A 1 99 ? -7.992 12.75 4.043 1 95.5 99 PRO A N 1
ATOM 811 C CA . PRO A 1 99 ? -8.977 11.672 4.078 1 95.5 99 PRO A CA 1
ATOM 812 C C . PRO A 1 99 ? -10.375 12.125 3.658 1 95.5 99 PRO A C 1
ATOM 814 O O . PRO A 1 99 ? -11.125 11.359 3.051 1 95.5 99 PRO A O 1
ATOM 817 N N . GLU A 1 100 ? -10.766 13.328 4.023 1 94.56 100 GLU A N 1
ATOM 818 C CA . GLU A 1 100 ? -12.086 13.82 3.641 1 94.56 100 GLU A CA 1
ATOM 819 C C . GLU A 1 100 ? -12.188 13.992 2.127 1 94.56 100 GLU A C 1
ATOM 821 O O . GLU A 1 100 ? -13.211 13.656 1.528 1 94.56 100 GLU A O 1
ATOM 826 N N . PHE A 1 101 ? -11.164 14.508 1.552 1 95.12 101 PHE A N 1
ATOM 827 C CA . PHE A 1 101 ? -11.148 14.625 0.099 1 95.12 101 PHE A CA 1
ATOM 828 C C . PHE A 1 101 ? -11.227 13.25 -0.553 1 95.12 101 PHE A C 1
ATOM 830 O O . PHE A 1 101 ? -11.969 13.055 -1.516 1 95.12 101 PHE A O 1
ATOM 837 N N . LEU A 1 102 ? -10.438 12.328 -0.05 1 95.56 102 LEU A N 1
ATOM 838 C CA . LEU A 1 102 ? -10.414 10.984 -0.616 1 95.56 102 LEU A CA 1
ATOM 839 C C . LEU A 1 102 ? -11.781 10.32 -0.48 1 95.56 102 LEU A C 1
ATOM 841 O O . LEU A 1 102 ? -12.227 9.617 -1.394 1 95.56 102 LEU A O 1
ATOM 845 N N . ARG A 1 103 ? -12.414 10.555 0.644 1 93.06 103 ARG A N 1
ATOM 846 C CA . ARG A 1 103 ? -13.758 10.016 0.844 1 93.06 103 ARG A CA 1
ATOM 847 C C . ARG A 1 103 ? -14.719 10.547 -0.212 1 93.06 103 ARG A C 1
ATOM 849 O O . ARG A 1 103 ? -15.484 9.781 -0.807 1 93.06 103 ARG A O 1
ATOM 856 N N . SER A 1 104 ? -14.672 11.844 -0.375 1 91.62 104 SER A N 1
ATOM 857 C CA . SER A 1 104 ? -15.523 12.461 -1.386 1 91.62 104 SER A CA 1
ATOM 858 C C . SER A 1 104 ? -15.203 11.938 -2.779 1 91.62 104 SER A C 1
ATOM 860 O O . SER A 1 104 ? -16.109 11.711 -3.588 1 91.62 104 SER A O 1
ATOM 862 N N . TYR A 1 105 ? -13.961 11.789 -3.064 1 90.94 105 TYR A N 1
ATOM 863 C CA . TYR A 1 105 ? -13.523 11.242 -4.344 1 90.94 105 TYR A CA 1
ATOM 864 C C . TYR A 1 105 ? -14.086 9.844 -4.562 1 90.94 105 TYR A C 1
ATOM 866 O O . TYR A 1 105 ? -14.594 9.539 -5.641 1 90.94 105 TYR A O 1
ATOM 874 N N . LEU A 1 106 ? -13.961 9.008 -3.51 1 90.44 106 LEU A N 1
ATOM 875 C CA . LEU A 1 106 ? -14.414 7.625 -3.594 1 90.44 106 LEU A CA 1
ATOM 876 C C . LEU A 1 106 ? -15.93 7.559 -3.77 1 90.44 106 LEU A C 1
ATOM 878 O O . LEU A 1 106 ? -16.438 6.656 -4.434 1 90.44 106 LEU A O 1
ATOM 882 N N . GLU A 1 107 ? -16.625 8.477 -3.227 1 85 107 GLU A N 1
ATOM 883 C CA . GLU A 1 107 ? -18.078 8.547 -3.338 1 85 107 GLU A CA 1
ATOM 884 C C . GLU A 1 107 ? -18.5 8.875 -4.766 1 85 107 GLU A C 1
ATOM 886 O O . GLU A 1 107 ? -19.547 8.422 -5.227 1 85 107 GLU A O 1
ATOM 891 N N . LYS A 1 108 ? -17.656 9.617 -5.367 1 83.94 108 LYS A N 1
ATOM 892 C CA . LYS A 1 108 ? -18.016 10.109 -6.691 1 83.94 108 LYS A CA 1
ATOM 893 C C . LYS A 1 108 ? -17.438 9.211 -7.785 1 83.94 108 LYS A C 1
ATOM 895 O O . LYS A 1 108 ? -17.922 9.219 -8.922 1 83.94 108 LYS A O 1
ATOM 900 N N . ALA A 1 109 ? -16.375 8.727 -7.309 1 72.62 109 ALA A N 1
ATOM 901 C CA . ALA A 1 109 ? -15.578 8.047 -8.32 1 72.62 109 ALA A CA 1
ATOM 902 C C . ALA A 1 109 ? -16.297 6.793 -8.828 1 72.62 109 ALA A C 1
ATOM 904 O O . ALA A 1 109 ? -16.891 6.055 -8.047 1 72.62 109 ALA A O 1
ATOM 905 N N . LYS A 1 110 ? -16.406 6.879 -10.094 1 65.25 110 LYS A N 1
ATOM 906 C CA . LYS A 1 110 ? -16.625 5.625 -10.805 1 65.25 110 LYS A CA 1
ATOM 907 C C . LYS A 1 110 ? -15.312 4.898 -11.055 1 65.25 110 LYS A C 1
ATOM 909 O O . LYS A 1 110 ? -14.789 4.918 -12.172 1 65.25 110 LYS A O 1
ATOM 914 N N . LEU A 1 111 ? -14.719 4.547 -9.961 1 57.78 111 LEU A N 1
ATOM 915 C CA . LEU A 1 111 ? -13.328 4.113 -10.062 1 57.78 111 LEU A CA 1
ATOM 916 C C . LEU A 1 111 ? -13.188 2.977 -11.07 1 57.78 111 LEU A C 1
ATOM 918 O O . LEU A 1 111 ? -12.07 2.584 -11.414 1 57.78 111 LEU A O 1
ATOM 922 N N . ILE A 1 112 ? -14.219 2.354 -11.469 1 53.66 112 ILE A N 1
ATOM 923 C CA . ILE A 1 112 ? -14.133 1.385 -12.555 1 53.66 112 ILE A CA 1
ATOM 924 C C . ILE A 1 112 ? -15.133 1.739 -13.648 1 53.66 112 ILE A C 1
ATOM 926 O O . ILE A 1 112 ? -16.219 2.25 -13.359 1 53.66 112 ILE A O 1
ATOM 930 N N . MET B 1 1 ? 17.594 62.094 43.438 1 31.67 1 MET B N 1
ATOM 931 C CA . MET B 1 1 ? 17.562 60.688 43.156 1 31.67 1 MET B CA 1
ATOM 932 C C . MET B 1 1 ? 16.609 60.375 42 1 31.67 1 MET B C 1
ATOM 934 O O . MET B 1 1 ? 15.414 60.625 42.094 1 31.67 1 MET B O 1
ATOM 938 N N . SER B 1 2 ? 17.031 60.562 40.719 1 35.84 2 SER B N 1
ATOM 939 C CA . SER B 1 2 ? 16.391 60.531 39.406 1 35.84 2 SER B CA 1
ATOM 940 C C . SER B 1 2 ? 15.703 59.188 39.156 1 35.84 2 SER B C 1
ATOM 942 O O . SER B 1 2 ? 16.344 58.156 39.25 1 35.84 2 SER B O 1
ATOM 944 N N . LYS B 1 3 ? 14.383 59.094 39.438 1 40.59 3 LYS B N 1
ATOM 945 C CA . LYS B 1 3 ? 13.422 58 39.25 1 40.59 3 LYS B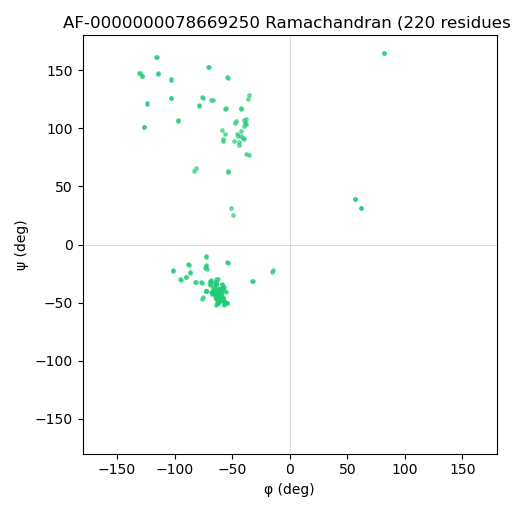 CA 1
ATOM 946 C C . LYS B 1 3 ? 13.422 57.5 37.812 1 40.59 3 LYS B C 1
ATOM 948 O O . LYS B 1 3 ? 12.961 58.188 36.906 1 40.59 3 LYS B O 1
ATOM 953 N N . GLU B 1 4 ? 14.531 56.938 37.312 1 38.12 4 GLU B N 1
ATOM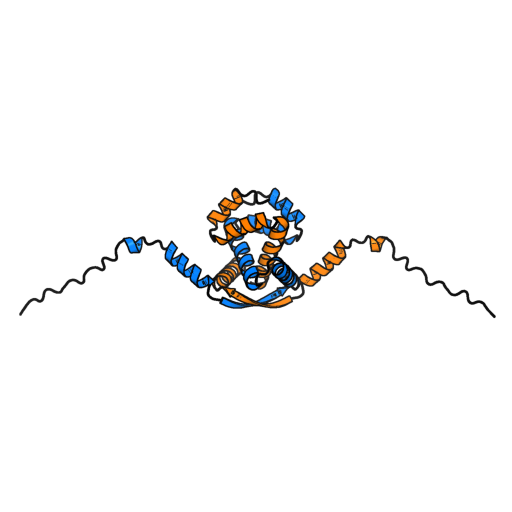 954 C CA . GLU B 1 4 ? 14.57 56.312 36 1 38.12 4 GLU B CA 1
ATOM 955 C C . GLU B 1 4 ? 13.352 55.438 35.781 1 38.12 4 GLU B C 1
ATOM 957 O O . GLU B 1 4 ? 13.094 54.5 36.562 1 38.12 4 GLU B O 1
ATOM 962 N N . LYS B 1 5 ? 12.258 55.969 35.281 1 43.06 5 LYS B N 1
ATOM 963 C CA . LYS B 1 5 ? 11.023 55.344 34.812 1 43.06 5 LYS B CA 1
ATOM 964 C C . LYS B 1 5 ? 11.328 54.125 33.969 1 43.06 5 LYS B C 1
ATOM 966 O O . LYS B 1 5 ? 12.047 54.219 32.969 1 43.06 5 LYS B O 1
ATOM 971 N N . GLY B 1 6 ? 11.508 53.031 34.562 1 37.84 6 GLY B N 1
ATOM 972 C CA . GLY B 1 6 ? 11.734 51.719 33.938 1 37.84 6 GLY B CA 1
ATOM 973 C C . GLY B 1 6 ? 10.883 51.5 32.719 1 37.84 6 GLY B C 1
ATOM 974 O O . GLY B 1 6 ? 9.688 51.812 32.688 1 37.84 6 GLY B O 1
ATOM 975 N N . LYS B 1 7 ? 11.516 51.656 31.5 1 39.03 7 LYS B N 1
ATOM 976 C CA . LYS B 1 7 ? 10.953 51.312 30.203 1 39.03 7 LYS B CA 1
ATOM 977 C C . LYS B 1 7 ? 10.164 50 30.266 1 39.03 7 LYS B C 1
ATOM 979 O O . LYS B 1 7 ? 10.688 49 30.703 1 39.03 7 LYS B O 1
ATOM 984 N N . ILE B 1 8 ? 8.852 50.031 30.531 1 37.75 8 ILE B N 1
ATOM 985 C CA . ILE B 1 8 ? 7.988 48.844 30.422 1 37.75 8 ILE B CA 1
ATOM 986 C C . ILE B 1 8 ? 8.25 48.125 29.094 1 37.75 8 ILE B C 1
ATOM 988 O O . ILE B 1 8 ? 8.289 48.75 28.047 1 37.75 8 ILE B O 1
ATOM 992 N N . PRO B 1 9 ? 8.969 46.969 29.125 1 36.88 9 PRO B N 1
ATOM 993 C CA . PRO B 1 9 ? 9.203 46.25 27.875 1 36.88 9 PRO B CA 1
ATOM 994 C C . PRO B 1 9 ? 7.965 46.188 26.969 1 36.88 9 PRO B C 1
ATOM 996 O O . PRO B 1 9 ? 6.836 46.219 27.469 1 36.88 9 PRO B O 1
ATOM 999 N N . GLN B 1 10 ? 8.062 46.781 25.766 1 36.91 10 GLN B N 1
ATOM 1000 C CA . GLN B 1 10 ? 7.062 46.719 24.719 1 36.91 10 GLN B CA 1
ATOM 1001 C C . GLN B 1 10 ? 6.426 45.312 24.672 1 36.91 10 GLN B C 1
ATOM 1003 O O . GLN B 1 10 ? 7.125 44.312 24.734 1 36.91 10 GLN B O 1
ATOM 1008 N N . LEU B 1 11 ? 5.219 45.156 25.172 1 35.91 11 LEU B N 1
ATOM 1009 C CA . LEU B 1 11 ? 4.352 44 24.953 1 35.91 11 LEU B CA 1
ATOM 1010 C C . LEU B 1 11 ? 4.473 43.5 23.531 1 35.91 11 LEU B C 1
ATOM 1012 O O . LEU B 1 11 ? 4.562 44.281 22.578 1 35.91 11 LEU B O 1
ATOM 1016 N N . PHE B 1 12 ? 5.125 42.344 23.344 1 36.88 12 PHE B N 1
ATOM 1017 C CA . PHE B 1 12 ? 5.203 41.625 22.078 1 36.88 12 PHE B CA 1
ATOM 1018 C C . PHE B 1 12 ? 3.904 41.75 21.297 1 36.88 12 PHE B C 1
ATOM 1020 O O . PHE B 1 12 ? 2.828 41.438 21.797 1 36.88 12 PHE B O 1
ATOM 1027 N N . SER B 1 13 ? 3.662 42.875 20.672 1 38.22 13 SER B N 1
ATOM 1028 C CA . SER B 1 13 ? 2.566 43 19.719 1 38.22 13 SER B CA 1
ATOM 1029 C C . SER B 1 13 ? 2.594 41.844 18.703 1 38.22 13 SER B C 1
ATOM 1031 O O . SER B 1 13 ? 3.201 41.969 17.641 1 38.22 13 SER B O 1
ATOM 1033 N N . GLY B 1 14 ? 3.152 40.719 19.062 1 39.22 14 GLY B N 1
ATOM 1034 C CA . GLY B 1 14 ? 2.949 39.75 18 1 39.22 14 GLY B CA 1
ATOM 1035 C C . GLY B 1 14 ? 1.535 39.75 17.453 1 39.22 14 GLY B C 1
ATOM 1036 O O . GLY B 1 14 ? 0.567 39.781 18.203 1 39.22 14 GLY B O 1
ATOM 1037 N N . SER B 1 15 ? 1.339 40.531 16.375 1 39.69 15 SER B N 1
ATOM 1038 C CA . SER B 1 15 ? 0.081 40.719 15.664 1 39.69 15 SER B CA 1
ATOM 1039 C C . SER B 1 15 ? -0.747 39.438 15.641 1 39.69 15 SER B C 1
ATOM 1041 O O . SER B 1 15 ? -0.194 38.344 15.664 1 39.69 15 SER B O 1
ATOM 1043 N N . ILE B 1 16 ? -2 39.562 16.047 1 43.62 16 ILE B N 1
ATOM 1044 C CA . ILE B 1 16 ? -3.111 38.625 15.898 1 43.62 16 ILE B CA 1
ATOM 1045 C C . ILE B 1 16 ? -2.957 37.844 14.602 1 43.62 16 ILE B C 1
ATOM 1047 O O . ILE B 1 16 ? -3.547 36.781 14.438 1 43.62 16 ILE B O 1
ATOM 1051 N N . ASP B 1 17 ? -2.354 38.5 13.578 1 43.34 17 ASP B N 1
ATOM 1052 C CA . ASP B 1 17 ? -2.211 37.812 12.305 1 43.34 17 ASP B CA 1
ATOM 1053 C C . ASP B 1 17 ? -1.309 36.594 12.445 1 43.34 17 ASP B C 1
ATOM 1055 O O . ASP B 1 17 ? -1.389 35.656 11.641 1 43.34 17 ASP B O 1
ATOM 1059 N N . GLU B 1 18 ? -0.321 36.625 13.25 1 45.66 18 GLU B N 1
ATOM 1060 C CA . GLU B 1 18 ? 0.521 35.438 13.445 1 45.66 18 GLU B CA 1
ATOM 1061 C C . GLU B 1 18 ? -0.242 34.344 14.156 1 45.66 18 GLU B C 1
ATOM 1063 O O . GLU B 1 18 ? 0.126 33.156 14.062 1 45.66 18 GLU B O 1
ATOM 1068 N N . LEU B 1 19 ? -1.129 34.719 14.953 1 41.44 19 LEU B N 1
ATOM 1069 C CA . LEU B 1 19 ? -1.971 33.719 15.602 1 41.44 19 LEU B CA 1
ATOM 1070 C C . LEU B 1 19 ? -2.918 33.062 14.594 1 41.44 19 LEU B C 1
ATOM 1072 O O . LEU B 1 19 ? -3.449 31.984 14.836 1 41.44 19 LEU B O 1
ATOM 1076 N N . THR B 1 20 ? -3.391 33.75 13.633 1 42.53 20 THR B N 1
ATOM 1077 C CA . THR B 1 20 ? -4.281 33.219 12.617 1 42.53 20 THR B CA 1
ATOM 1078 C C . THR B 1 20 ? -3.479 32.625 11.461 1 42.53 20 THR B C 1
ATOM 1080 O O . THR B 1 20 ? -4.047 32.25 10.43 1 42.53 20 THR B O 1
ATOM 1083 N N . ARG B 1 21 ? -2.24 32.938 11.312 1 46.62 21 ARG B N 1
ATOM 1084 C CA . ARG B 1 21 ? -1.464 32.312 10.25 1 46.62 21 ARG B CA 1
ATOM 1085 C C . ARG B 1 21 ? -1.458 30.797 10.398 1 46.62 21 ARG B C 1
ATOM 1087 O O . ARG B 1 21 ? -0.997 30.266 11.414 1 46.62 21 ARG B O 1
ATOM 1094 N N . PRO B 1 22 ? -2.447 30.016 9.766 1 48.62 22 PRO B N 1
ATOM 1095 C CA . PRO B 1 22 ? -3.176 28.797 10.125 1 48.62 22 PRO B CA 1
ATOM 1096 C C . PRO B 1 22 ? -2.25 27.625 10.453 1 48.62 22 PRO B C 1
ATOM 1098 O O . PRO B 1 22 ? -1.173 27.516 9.867 1 48.62 22 PRO B O 1
ATOM 1101 N N . LYS B 1 23 ? -2.244 27.031 11.812 1 52.47 23 LYS B N 1
ATOM 1102 C CA . LYS B 1 23 ? -1.797 25.719 12.266 1 52.47 23 LYS B CA 1
ATOM 1103 C C . LYS B 1 23 ? -1.622 24.766 11.094 1 52.47 23 LYS B C 1
ATOM 1105 O O . LYS B 1 23 ? -0.705 23.938 11.086 1 52.47 23 LYS B O 1
ATOM 1110 N N . THR B 1 24 ? -2.33 25.062 9.977 1 59.72 24 THR B N 1
ATOM 1111 C CA . THR B 1 24 ? -2.309 24.188 8.805 1 59.72 24 THR B CA 1
ATOM 1112 C C . THR B 1 24 ? -1.004 24.359 8.031 1 59.72 24 THR B C 1
ATOM 1114 O O . THR B 1 24 ? -0.404 23.375 7.594 1 59.72 24 THR B O 1
ATOM 1117 N N . LYS B 1 25 ? -0.448 25.625 8.039 1 66.06 25 LYS B N 1
ATOM 1118 C CA . LYS B 1 25 ? 0.755 25.844 7.242 1 66.06 25 LYS B CA 1
ATOM 1119 C C . LYS B 1 25 ? 1.979 25.234 7.914 1 66.06 25 LYS B C 1
ATOM 1121 O O . LYS B 1 25 ? 2.822 24.625 7.246 1 66.06 25 LYS B O 1
ATOM 1126 N N . LYS B 1 26 ? 2.029 25.516 9.227 1 69.56 26 LYS B N 1
ATOM 1127 C CA . LYS B 1 26 ? 3.166 24.953 9.945 1 69.56 26 LYS B CA 1
ATOM 1128 C C . LYS B 1 26 ? 3.115 23.422 9.93 1 69.56 26 LYS B C 1
ATOM 1130 O O . LYS B 1 26 ? 4.141 22.766 9.727 1 69.56 26 LYS B O 1
ATOM 1135 N N . ALA B 1 27 ? 1.975 22.891 10.219 1 73.44 27 ALA B N 1
ATOM 1136 C CA . ALA B 1 27 ? 1.826 21.438 10.164 1 73.44 27 ALA B CA 1
ATOM 1137 C C . ALA B 1 27 ? 2.176 20.906 8.781 1 73.44 27 ALA B C 1
ATOM 1139 O O . ALA B 1 27 ? 2.801 19.844 8.664 1 73.44 27 ALA B O 1
ATOM 1140 N N . ASP B 1 28 ? 1.813 21.688 7.859 1 78.81 28 ASP B N 1
ATOM 1141 C CA . ASP B 1 28 ? 2.104 21.281 6.484 1 78.81 28 ASP B CA 1
ATOM 1142 C C . ASP B 1 28 ? 3.607 21.312 6.215 1 78.81 28 ASP B C 1
ATOM 1144 O O . ASP B 1 28 ? 4.137 20.406 5.559 1 78.81 28 ASP B O 1
ATOM 1148 N N . LYS B 1 29 ? 4.191 22.344 6.738 1 82.38 29 LYS B N 1
ATOM 1149 C CA . LYS B 1 29 ? 5.637 22.438 6.551 1 82.38 29 LYS B CA 1
ATOM 1150 C C . LYS B 1 29 ? 6.355 21.266 7.23 1 82.38 29 LYS B C 1
ATOM 1152 O O . LYS B 1 29 ? 7.289 20.688 6.668 1 82.38 29 LYS B O 1
ATOM 1157 N N . ARG B 1 30 ? 6.012 21.016 8.359 1 85.5 30 ARG B N 1
ATOM 1158 C CA . ARG B 1 30 ? 6.613 19.906 9.094 1 85.5 30 ARG B CA 1
ATOM 1159 C C . ARG B 1 30 ? 6.383 18.578 8.367 1 85.5 30 ARG B C 1
ATOM 1161 O O . ARG B 1 30 ? 7.297 17.75 8.258 1 85.5 30 ARG B O 1
ATOM 1168 N N . ARG B 1 31 ? 5.25 18.391 7.914 1 85.81 31 ARG B N 1
ATOM 1169 C CA . ARG B 1 31 ? 4.938 17.172 7.16 1 85.81 31 ARG B CA 1
ATOM 1170 C C . ARG B 1 31 ? 5.828 17.047 5.926 1 85.81 31 ARG B C 1
ATOM 1172 O O . ARG B 1 31 ? 6.316 15.961 5.613 1 85.81 31 ARG B O 1
ATOM 1179 N N . GLU B 1 32 ? 6.016 18.141 5.324 1 89.5 32 GLU B N 1
ATOM 1180 C CA . GLU B 1 32 ? 6.875 18.156 4.145 1 89.5 32 GLU B CA 1
ATOM 1181 C C . GLU B 1 32 ? 8.312 17.812 4.508 1 89.5 32 GLU B C 1
ATOM 1183 O O . GLU B 1 32 ? 9.008 17.109 3.756 1 89.5 32 GLU B O 1
ATOM 1188 N N . GLU B 1 33 ? 8.727 18.312 5.586 1 91.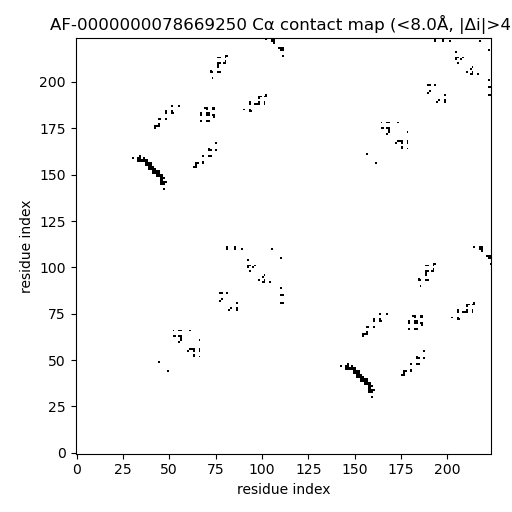69 33 GLU B N 1
ATOM 1189 C CA . GLU B 1 33 ? 10.078 18 6.051 1 91.69 33 GLU B CA 1
ATOM 1190 C C . GLU B 1 33 ? 10.234 16.516 6.371 1 91.69 33 GLU B C 1
ATOM 1192 O O . GLU B 1 33 ? 11.266 15.922 6.07 1 91.69 33 GLU B O 1
ATOM 1197 N N . LEU B 1 34 ? 9.281 15.953 6.945 1 93.69 34 LEU B N 1
ATOM 1198 C CA . LEU B 1 34 ? 9.32 14.539 7.312 1 93.69 34 LEU B CA 1
ATOM 1199 C C . LEU B 1 34 ? 9.414 13.656 6.07 1 93.69 34 LEU B C 1
ATOM 1201 O O . LEU B 1 34 ? 9.961 12.555 6.129 1 93.69 34 LEU B O 1
ATOM 1205 N N . LYS B 1 35 ? 8.859 14.133 4.992 1 95 35 LYS B N 1
ATOM 1206 C CA . LYS B 1 35 ? 8.891 13.375 3.744 1 95 35 LYS B CA 1
ATOM 1207 C C . LYS B 1 35 ? 10.289 13.367 3.135 1 95 35 LYS B C 1
ATOM 1209 O O . LYS B 1 35 ? 10.641 12.461 2.381 1 95 35 LYS B O 1
ATOM 1214 N N . LYS B 1 36 ? 11.125 14.281 3.479 1 94.5 36 LYS B N 1
ATOM 1215 C CA . LYS B 1 36 ? 12.453 14.422 2.9 1 94.5 36 LYS B CA 1
ATOM 1216 C C . LYS B 1 36 ? 13.484 13.609 3.682 1 94.5 36 LYS B C 1
ATOM 1218 O O . LYS B 1 36 ? 14.516 13.219 3.135 1 94.5 36 LYS B O 1
ATOM 1223 N N . ILE B 1 37 ? 13.258 13.406 4.887 1 96 37 ILE B N 1
ATOM 1224 C CA . ILE B 1 37 ? 14.164 12.648 5.738 1 96 37 ILE B CA 1
ATOM 1225 C C . ILE B 1 37 ? 13.969 11.148 5.504 1 96 37 ILE B C 1
ATOM 1227 O O . ILE B 1 37 ? 12.867 10.625 5.688 1 96 37 ILE B O 1
ATOM 1231 N N . LYS B 1 38 ? 15.062 10.562 5.074 1 96.25 38 LYS B N 1
ATOM 1232 C CA . LYS B 1 38 ? 14.984 9.125 4.816 1 96.25 38 LYS B CA 1
ATOM 1233 C C . LYS B 1 38 ? 15.648 8.328 5.941 1 96.25 38 LYS B C 1
ATOM 1235 O O . LYS B 1 38 ? 16.641 8.773 6.52 1 96.25 38 LYS B O 1
ATOM 1240 N N . LYS B 1 39 ? 15.039 7.266 6.227 1 94.5 39 LYS B N 1
ATOM 1241 C CA . LYS B 1 39 ? 15.562 6.324 7.219 1 94.5 39 LYS B CA 1
ATOM 1242 C C . LYS B 1 39 ? 15.625 4.91 6.652 1 94.5 39 LYS B C 1
ATOM 1244 O O . LYS B 1 39 ? 14.758 4.504 5.879 1 94.5 39 LYS B O 1
ATOM 1249 N N . GLN B 1 40 ? 16.656 4.227 7.109 1 96.12 40 GLN B N 1
ATOM 1250 C CA . GLN B 1 40 ? 16.781 2.824 6.734 1 96.12 40 GLN B CA 1
ATOM 1251 C C . GLN B 1 40 ? 15.805 1.951 7.516 1 96.12 40 GLN B C 1
ATOM 1253 O O . GLN B 1 40 ? 15.734 2.035 8.742 1 96.12 40 GLN B O 1
ATOM 1258 N N . LYS B 1 41 ? 15.055 1.196 6.816 1 96.38 41 LYS B N 1
ATOM 1259 C CA . LYS B 1 41 ? 14.094 0.266 7.41 1 96.38 41 LYS B CA 1
ATOM 1260 C C . LYS B 1 41 ? 14.336 -1.158 6.918 1 96.38 41 LYS B C 1
ATOM 1262 O O . LYS B 1 41 ? 14.406 -1.399 5.711 1 96.38 41 LYS B O 1
ATOM 1267 N N . THR B 1 42 ? 14.578 -2.07 7.887 1 96.5 42 THR B N 1
ATOM 1268 C CA . THR B 1 42 ? 14.734 -3.482 7.555 1 96.5 42 THR B CA 1
ATOM 1269 C C . THR B 1 42 ? 13.469 -4.262 7.91 1 96.5 42 THR B C 1
ATOM 1271 O O . THR B 1 42 ? 12.977 -4.176 9.039 1 96.5 42 THR B O 1
ATOM 1274 N N . LEU B 1 43 ? 12.984 -4.949 6.938 1 96.44 43 LEU B N 1
ATOM 1275 C CA . LEU B 1 43 ? 11.766 -5.734 7.105 1 96.44 43 LEU B CA 1
ATOM 1276 C C . LEU B 1 43 ? 11.969 -7.156 6.594 1 96.44 43 LEU B C 1
ATOM 1278 O O . LEU B 1 43 ? 12.773 -7.391 5.695 1 96.44 43 LEU B O 1
ATOM 1282 N N . TYR B 1 44 ? 11.297 -8.117 7.234 1 96.69 44 TYR B N 1
ATOM 1283 C CA . TYR B 1 44 ? 11.188 -9.469 6.691 1 96.69 44 TYR B CA 1
ATOM 1284 C C . TYR B 1 44 ? 9.875 -9.648 5.938 1 96.69 44 TYR B C 1
ATOM 1286 O O . TYR B 1 44 ? 8.812 -9.758 6.547 1 96.69 44 TYR B O 1
ATOM 1294 N N . ILE B 1 45 ? 9.984 -9.703 4.609 1 97.69 45 ILE B N 1
ATOM 1295 C CA . ILE B 1 45 ? 8.781 -9.805 3.783 1 97.69 45 ILE B CA 1
ATOM 1296 C C . ILE B 1 45 ? 8.781 -11.133 3.029 1 97.69 45 ILE B C 1
ATOM 1298 O O . ILE B 1 45 ? 9.828 -11.773 2.885 1 97.69 45 ILE B O 1
ATOM 1302 N N . SER B 1 46 ? 7.621 -11.5 2.578 1 97.75 46 SER B N 1
ATOM 1303 C CA . SER B 1 46 ? 7.5 -12.758 1.848 1 97.75 46 SER B CA 1
ATOM 1304 C C . SER B 1 46 ? 8.164 -12.664 0.477 1 97.75 46 SER B C 1
ATOM 1306 O O . SER B 1 46 ? 8.281 -11.578 -0.087 1 97.75 46 SER B O 1
ATOM 1308 N N . GLN B 1 47 ? 8.602 -13.789 -0.009 1 97.62 47 GLN B N 1
ATOM 1309 C CA . GLN B 1 47 ? 9.102 -13.844 -1.38 1 97.62 47 GLN B CA 1
ATOM 1310 C C . GLN B 1 47 ? 8.023 -13.414 -2.373 1 97.62 47 GLN B C 1
ATOM 1312 O O . GLN B 1 47 ? 8.328 -12.797 -3.398 1 97.62 47 GLN B O 1
ATOM 1317 N N . ASP B 1 48 ? 6.797 -13.727 -2.072 1 97.56 48 ASP B N 1
ATOM 1318 C CA . ASP B 1 48 ? 5.68 -13.281 -2.896 1 97.56 48 ASP B CA 1
ATOM 1319 C C . ASP B 1 48 ? 5.656 -11.758 -3.012 1 97.56 48 ASP B C 1
ATOM 1321 O O . ASP B 1 48 ? 5.547 -11.211 -4.113 1 97.56 48 ASP B O 1
ATOM 1325 N N . THR B 1 49 ? 5.766 -11.086 -1.871 1 98.19 49 THR B N 1
ATOM 1326 C CA . THR B 1 49 ? 5.777 -9.633 -1.853 1 98.19 49 THR B CA 1
ATOM 1327 C C . THR B 1 49 ? 6.996 -9.094 -2.592 1 98.19 49 THR B C 1
ATOM 1329 O O . THR B 1 49 ? 6.898 -8.109 -3.336 1 98.19 49 THR B O 1
ATOM 1332 N N . ASN B 1 50 ? 8.102 -9.719 -2.381 1 97.62 50 ASN B N 1
ATOM 1333 C CA . ASN B 1 50 ? 9.328 -9.305 -3.064 1 97.62 50 ASN B CA 1
ATOM 1334 C C . ASN B 1 50 ? 9.172 -9.391 -4.582 1 97.62 50 ASN B C 1
ATOM 1336 O O . ASN B 1 50 ? 9.641 -8.516 -5.309 1 97.62 50 ASN B O 1
ATOM 1340 N N . LEU B 1 51 ? 8.625 -10.438 -5.066 1 97.62 51 LEU B N 1
ATOM 1341 C CA . LEU B 1 51 ? 8.422 -10.609 -6.5 1 97.62 51 LEU B CA 1
ATOM 1342 C C . LEU B 1 51 ? 7.48 -9.531 -7.043 1 97.62 51 LEU B C 1
ATOM 1344 O O . LEU B 1 51 ? 7.699 -9.008 -8.141 1 97.62 51 LEU B O 1
ATOM 1348 N N . LYS B 1 52 ? 6.426 -9.211 -6.297 1 98.19 52 LYS B N 1
ATOM 1349 C CA . LYS B 1 52 ? 5.535 -8.125 -6.707 1 98.19 52 LYS B CA 1
ATOM 1350 C C . LYS B 1 52 ? 6.289 -6.801 -6.797 1 98.19 52 LYS B C 1
ATOM 1352 O O . LYS B 1 52 ? 6.074 -6.02 -7.727 1 98.19 52 LYS B O 1
ATOM 1357 N N . LEU B 1 53 ? 7.164 -6.559 -5.816 1 98.5 53 LEU B N 1
ATOM 1358 C CA . LEU B 1 53 ? 7.961 -5.34 -5.836 1 98.5 53 LEU B CA 1
ATOM 1359 C C . LEU B 1 53 ? 8.883 -5.309 -7.051 1 98.5 53 LEU B C 1
ATOM 1361 O O . LEU B 1 53 ? 9.07 -4.258 -7.664 1 98.5 53 LEU B O 1
ATOM 1365 N N . ILE B 1 54 ? 9.461 -6.422 -7.375 1 98.06 54 ILE B N 1
ATOM 1366 C CA . ILE B 1 54 ? 10.328 -6.512 -8.547 1 98.06 54 ILE B CA 1
ATOM 1367 C C . ILE B 1 54 ? 9.516 -6.215 -9.812 1 98.06 54 ILE B C 1
ATOM 1369 O O . ILE B 1 54 ? 9.961 -5.461 -10.68 1 98.06 54 ILE B O 1
ATOM 1373 N N . GLU B 1 55 ? 8.406 -6.816 -9.945 1 98.44 55 GLU B N 1
ATOM 1374 C CA . GLU B 1 55 ? 7.539 -6.574 -11.094 1 98.44 55 GLU B CA 1
ATOM 1375 C C . GLU B 1 55 ? 7.152 -5.102 -11.195 1 98.44 55 GLU B C 1
ATOM 1377 O O . GLU B 1 55 ? 7.234 -4.504 -12.266 1 98.44 55 GLU B O 1
ATOM 1382 N N . LEU B 1 56 ? 6.734 -4.527 -10.086 1 98.44 56 LEU B N 1
ATOM 1383 C CA . LEU B 1 56 ? 6.344 -3.123 -10.062 1 98.44 56 LEU B CA 1
ATOM 1384 C C . LEU B 1 56 ? 7.52 -2.225 -10.422 1 98.44 56 LEU B C 1
ATOM 1386 O O . LEU B 1 56 ? 7.352 -1.224 -11.125 1 98.44 56 LEU B O 1
ATOM 1390 N N . TYR B 1 57 ? 8.664 -2.527 -9.93 1 98.06 57 TYR B N 1
ATOM 1391 C CA . TYR B 1 57 ? 9.875 -1.809 -10.297 1 98.06 57 TYR B CA 1
ATOM 1392 C C . TYR B 1 57 ? 10.062 -1.798 -11.812 1 98.06 57 TYR B C 1
ATOM 1394 O O . TYR B 1 57 ? 10.336 -0.75 -12.406 1 98.06 57 TYR B O 1
ATOM 1402 N N . ALA B 1 58 ? 9.984 -2.922 -12.438 1 97.5 58 ALA B N 1
ATOM 1403 C CA . ALA B 1 58 ? 10.172 -3.047 -13.883 1 97.5 58 ALA B CA 1
ATOM 1404 C C . ALA B 1 58 ? 9.117 -2.252 -14.648 1 97.5 58 ALA B C 1
ATOM 1406 O O . ALA B 1 58 ? 9.43 -1.583 -15.633 1 97.5 58 ALA B O 1
ATOM 1407 N N . GLU B 1 59 ? 7.895 -2.281 -14.188 1 97.38 59 GLU B N 1
ATOM 1408 C CA . GLU B 1 59 ? 6.773 -1.637 -14.859 1 97.38 59 GLU B CA 1
ATOM 1409 C C . GLU B 1 59 ? 6.844 -0.119 -14.719 1 97.38 59 GLU B C 1
ATOM 1411 O O . GLU B 1 59 ? 6.535 0.611 -15.664 1 97.38 59 GLU B O 1
ATOM 1416 N N . GLU B 1 60 ? 7.23 0.314 -13.562 1 96.75 60 GLU B N 1
ATOM 1417 C CA . GLU B 1 60 ? 7.094 1.735 -13.258 1 96.75 60 GLU B CA 1
ATOM 1418 C C . GLU B 1 60 ? 8.43 2.461 -13.406 1 96.75 60 GLU B C 1
ATOM 1420 O O . GLU B 1 60 ? 8.469 3.691 -13.469 1 96.75 60 GLU B O 1
ATOM 1425 N N . SER B 1 61 ? 9.523 1.71 -13.305 1 96.19 61 SER B N 1
ATOM 1426 C CA . SER B 1 61 ? 10.867 2.275 -13.359 1 96.19 61 SER B CA 1
ATOM 1427 C C . SER B 1 61 ? 11.109 3.246 -12.211 1 96.19 61 SER B C 1
ATOM 1429 O O . SER B 1 61 ? 11.672 4.324 -12.406 1 96.19 61 SER B O 1
ATOM 1431 N N . ARG B 1 62 ? 10.492 2.977 -11.133 1 95.81 62 ARG B N 1
ATOM 1432 C CA . ARG B 1 62 ? 10.68 3.707 -9.891 1 95.81 62 ARG B CA 1
ATOM 1433 C C . ARG B 1 62 ? 11.312 2.82 -8.82 1 95.81 62 ARG B C 1
ATOM 1435 O O . ARG B 1 62 ? 11.109 1.604 -8.82 1 95.81 62 ARG B O 1
ATOM 1442 N N . ARG B 1 63 ? 12.078 3.492 -8.008 1 96.44 63 ARG B N 1
ATOM 1443 C CA . ARG B 1 63 ? 12.719 2.746 -6.93 1 96.44 63 ARG B CA 1
ATOM 1444 C C . ARG B 1 63 ? 11.68 1.986 -6.105 1 96.44 63 ARG B C 1
ATOM 1446 O O . ARG B 1 63 ? 10.586 2.5 -5.844 1 96.44 63 ARG B O 1
ATOM 1453 N N . GLN B 1 64 ? 11.992 0.822 -5.641 1 97.75 64 GLN B N 1
ATOM 1454 C CA . GLN B 1 64 ? 11.094 0.006 -4.828 1 97.75 64 GLN B CA 1
ATOM 1455 C C . GLN B 1 64 ? 10.727 0.72 -3.531 1 97.75 64 GLN B C 1
ATOM 1457 O O . GLN B 1 64 ? 9.594 0.604 -3.053 1 97.75 64 GLN B O 1
ATOM 1462 N N . SER B 1 65 ? 11.703 1.454 -2.896 1 97.44 65 SER B N 1
ATOM 1463 C CA . SER B 1 65 ? 11.406 2.223 -1.693 1 97.44 65 SER B CA 1
ATOM 1464 C C . SER B 1 65 ? 10.258 3.199 -1.935 1 97.44 65 SER B C 1
ATOM 1466 O O . SER B 1 65 ? 9.367 3.34 -1.094 1 97.44 65 SER B O 1
ATOM 1468 N N . ASN B 1 66 ? 10.266 3.83 -3.088 1 97.62 66 ASN B N 1
ATOM 1469 C CA . ASN B 1 66 ? 9.195 4.762 -3.43 1 97.62 66 ASN B CA 1
ATOM 1470 C C . ASN B 1 66 ? 7.859 4.043 -3.609 1 97.62 66 ASN B C 1
ATOM 1472 O O . ASN B 1 66 ? 6.809 4.566 -3.23 1 97.62 66 ASN B O 1
ATOM 1476 N N . ILE B 1 67 ? 7.895 2.895 -4.207 1 98.5 67 ILE B N 1
ATOM 1477 C CA . ILE B 1 67 ? 6.688 2.104 -4.414 1 98.5 67 ILE B CA 1
ATOM 1478 C C . ILE B 1 67 ? 6.102 1.697 -3.062 1 98.5 67 ILE B C 1
ATOM 1480 O O . ILE B 1 67 ? 4.895 1.801 -2.848 1 98.5 67 ILE B O 1
ATOM 1484 N N . VAL B 1 68 ? 6.969 1.267 -2.127 1 98.62 68 VAL B N 1
ATOM 1485 C CA . VAL B 1 68 ? 6.52 0.876 -0.794 1 98.62 68 VAL B CA 1
ATOM 1486 C C . VAL B 1 68 ? 5.922 2.084 -0.076 1 98.62 68 VAL B C 1
ATOM 1488 O O . VAL B 1 68 ? 4.891 1.968 0.594 1 98.62 68 VAL B O 1
ATOM 1491 N N . GLU B 1 69 ? 6.547 3.254 -0.252 1 98.56 69 GLU B N 1
ATOM 1492 C CA . GLU B 1 69 ? 6.004 4.465 0.357 1 98.56 69 GLU B CA 1
ATOM 1493 C C . GLU B 1 69 ? 4.605 4.77 -0.177 1 98.56 69 GLU B C 1
ATOM 1495 O O . GLU B 1 69 ? 3.693 5.07 0.594 1 98.56 69 GLU B O 1
ATOM 1500 N N . ASP B 1 70 ? 4.445 4.641 -1.442 1 98.5 70 ASP B N 1
ATOM 1501 C CA . ASP B 1 70 ? 3.141 4.883 -2.053 1 98.5 70 ASP B CA 1
ATOM 1502 C C . ASP B 1 70 ? 2.115 3.85 -1.591 1 98.5 70 ASP B C 1
ATOM 1504 O O . ASP B 1 70 ? 0.954 4.184 -1.351 1 98.5 70 ASP B O 1
ATOM 1508 N N . ALA B 1 71 ? 2.555 2.621 -1.532 1 98.88 71 ALA B N 1
ATOM 1509 C CA . ALA B 1 71 ? 1.664 1.555 -1.085 1 98.88 71 ALA B CA 1
ATOM 1510 C C . ALA B 1 71 ? 1.195 1.795 0.347 1 98.88 71 ALA B C 1
ATOM 1512 O O . ALA B 1 71 ? 0.014 1.623 0.657 1 98.88 71 ALA B O 1
ATOM 1513 N N . VAL B 1 72 ? 2.113 2.166 1.214 1 98.81 72 VAL B N 1
ATOM 1514 C CA . VAL B 1 72 ? 1.761 2.441 2.604 1 98.81 72 VAL B CA 1
ATOM 1515 C C . VAL B 1 72 ? 0.826 3.646 2.67 1 98.81 72 VAL B C 1
ATOM 1517 O O . VAL B 1 72 ? -0.141 3.65 3.436 1 98.81 72 VAL B O 1
ATOM 1520 N N . ASN B 1 73 ? 1.093 4.676 1.867 1 98.56 73 ASN B N 1
ATOM 1521 C CA . ASN B 1 73 ? 0.199 5.828 1.801 1 98.56 73 ASN B CA 1
ATOM 1522 C C . ASN B 1 73 ? -1.205 5.426 1.36 1 98.56 73 ASN B C 1
ATOM 1524 O O . ASN B 1 73 ? -2.195 5.867 1.944 1 98.56 73 ASN B O 1
ATOM 1528 N N . LEU B 1 74 ? -1.241 4.645 0.347 1 98.75 74 LEU B N 1
ATOM 1529 C CA . LEU B 1 74 ? -2.521 4.152 -0.149 1 98.75 74 LEU B CA 1
ATOM 1530 C C . LEU B 1 74 ? -3.281 3.412 0.947 1 98.75 74 LEU B C 1
ATOM 1532 O O . LEU B 1 74 ? -4.453 3.695 1.195 1 98.75 74 LEU B O 1
ATOM 1536 N N . TYR B 1 75 ? -2.627 2.486 1.568 1 98.75 75 TYR B N 1
ATOM 1537 C CA . TYR B 1 75 ? -3.193 1.701 2.658 1 98.75 75 TYR B CA 1
ATOM 1538 C C . TYR B 1 75 ? -3.697 2.605 3.777 1 98.75 75 TYR B C 1
ATOM 1540 O O . TYR B 1 75 ? -4.844 2.484 4.211 1 98.75 75 TYR B O 1
ATOM 1548 N N . TYR B 1 76 ? -2.91 3.51 4.211 1 98.69 76 TYR B N 1
ATOM 1549 C CA . TYR B 1 76 ? -3.16 4.398 5.34 1 98.69 76 TYR B CA 1
ATOM 1550 C C . TYR B 1 76 ? -4.367 5.289 5.074 1 98.69 76 TYR B C 1
ATOM 1552 O O . TYR B 1 76 ? -5.297 5.344 5.883 1 98.69 76 TYR B O 1
ATOM 1560 N N . TYR B 1 77 ? -4.414 5.926 3.963 1 98.19 77 TYR B N 1
ATOM 1561 C CA . TYR B 1 77 ? -5.445 6.93 3.719 1 98.19 77 TYR B CA 1
ATOM 1562 C C . TYR B 1 77 ? -6.746 6.281 3.273 1 98.19 77 TYR B C 1
ATOM 1564 O O . TYR B 1 77 ? -7.832 6.785 3.566 1 98.19 77 TYR B O 1
ATOM 1572 N N . LEU B 1 78 ? -6.68 5.137 2.543 1 97.38 78 LEU B N 1
ATOM 1573 C CA . LEU B 1 78 ? -7.922 4.434 2.26 1 97.38 78 LEU B CA 1
ATOM 1574 C C . LEU B 1 78 ? -8.594 3.967 3.549 1 97.38 78 LEU B C 1
ATOM 1576 O O . LEU B 1 78 ? -9.812 4.074 3.695 1 97.38 78 LEU B O 1
ATOM 1580 N N . LYS B 1 79 ? -7.785 3.451 4.449 1 97.12 79 LYS B N 1
ATOM 1581 C CA . LYS B 1 79 ? -8.344 3.023 5.727 1 97.12 79 LYS B CA 1
ATOM 1582 C C . LYS B 1 79 ? -9.039 4.184 6.438 1 97.12 79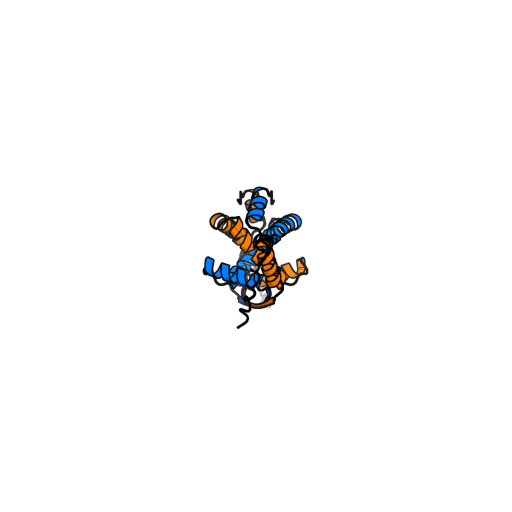 LYS B C 1
ATOM 1584 O O . LYS B 1 79 ? -10.156 4.035 6.934 1 97.12 79 LYS B O 1
ATOM 1589 N N . LYS B 1 80 ? -8.406 5.277 6.473 1 96.88 80 LYS B N 1
ATOM 1590 C CA . LYS B 1 80 ? -8.969 6.449 7.141 1 96.88 80 LYS B CA 1
ATOM 1591 C C . LYS B 1 80 ? -10.219 6.945 6.426 1 96.88 80 LYS B C 1
ATOM 1593 O O . LYS B 1 80 ? -11.188 7.352 7.07 1 96.88 80 LYS B O 1
ATOM 1598 N N . ALA B 1 81 ? -10.156 6.949 5.121 1 95.75 81 ALA B N 1
ATOM 1599 C CA . ALA B 1 81 ? -11.258 7.508 4.336 1 95.75 81 ALA B CA 1
ATOM 1600 C C . ALA B 1 81 ? -12.469 6.59 4.359 1 95.75 81 ALA B C 1
ATOM 1602 O O . ALA B 1 81 ? -13.609 7.055 4.438 1 95.75 81 ALA B O 1
ATOM 1603 N N . MET B 1 82 ? -12.227 5.289 4.273 1 93.56 82 MET B N 1
ATOM 1604 C CA . MET B 1 82 ? -13.312 4.324 4.129 1 93.56 82 MET B CA 1
ATOM 1605 C C . MET B 1 82 ? -13.859 3.914 5.492 1 93.56 82 MET B C 1
ATOM 1607 O O . MET B 1 82 ? -15.016 3.5 5.602 1 93.56 82 MET B O 1
ATOM 1611 N N . GLY B 1 83 ? -13.07 4.02 6.551 1 92.06 83 GLY B N 1
ATOM 1612 C CA . GLY B 1 83 ? -13.406 3.426 7.836 1 92.06 83 GLY B CA 1
ATOM 1613 C C . GLY B 1 83 ? -13.07 1.949 7.918 1 92.06 83 GLY B C 1
ATOM 1614 O O . GLY B 1 83 ? -12.883 1.291 6.895 1 92.06 83 GLY B O 1
ATOM 1615 N N . GLU B 1 84 ? -13.055 1.447 9.07 1 93.5 84 GLU B N 1
ATOM 1616 C CA . GLU B 1 84 ? -12.539 0.11 9.352 1 93.5 84 GLU B CA 1
ATOM 1617 C C . GLU B 1 84 ? -13.352 -0.957 8.625 1 93.5 84 GLU B C 1
ATOM 1619 O O . GLU B 1 84 ? -12.789 -1.819 7.945 1 93.5 84 GLU B O 1
ATOM 1624 N N . LYS B 1 85 ? -14.633 -0.937 8.695 1 92.56 85 LYS B N 1
ATOM 1625 C CA . LYS B 1 85 ? -15.492 -1.98 8.148 1 92.56 85 LYS B CA 1
ATOM 1626 C C . LYS B 1 85 ? -15.359 -2.062 6.633 1 92.56 85 LYS B C 1
ATOM 1628 O O . LYS B 1 85 ? -15.109 -3.137 6.082 1 92.56 85 LYS B O 1
ATOM 1633 N N . ASN B 1 86 ? -15.516 -0.951 5.949 1 91.5 86 ASN B N 1
ATOM 1634 C CA . ASN B 1 86 ? -15.438 -0.919 4.492 1 91.5 86 ASN B CA 1
ATOM 1635 C C . ASN B 1 86 ? -14.031 -1.249 4.004 1 91.5 86 ASN B C 1
ATOM 1637 O O . ASN B 1 86 ? -13.859 -1.914 2.98 1 91.5 86 ASN B O 1
ATOM 1641 N N . PHE B 1 87 ? -13.07 -0.805 4.73 1 95.06 87 PHE B N 1
ATOM 1642 C CA . PHE B 1 87 ? -11.688 -1.1 4.359 1 95.06 87 PHE B CA 1
ATOM 1643 C C . PHE B 1 87 ? -11.398 -2.59 4.484 1 95.06 87 PHE B C 1
ATOM 1645 O O . PHE B 1 87 ? -10.734 -3.174 3.629 1 95.06 87 PHE B O 1
ATOM 1652 N N . ASP B 1 88 ? -11.906 -3.162 5.539 1 94.56 88 ASP B N 1
ATOM 1653 C CA . ASP B 1 88 ? -11.734 -4.598 5.727 1 94.56 88 ASP B CA 1
ATOM 1654 C C . ASP B 1 88 ? -12.383 -5.383 4.594 1 94.56 88 ASP B C 1
ATOM 1656 O O . ASP B 1 88 ? -11.859 -6.414 4.16 1 94.56 88 ASP B O 1
ATOM 1660 N N . GLU B 1 89 ? -13.484 -4.934 4.164 1 93.69 89 GLU B N 1
ATOM 1661 C CA . GLU B 1 89 ? -14.141 -5.578 3.033 1 93.69 89 GLU B CA 1
ATOM 1662 C C . GLU B 1 89 ? -13.305 -5.453 1.764 1 93.69 89 GLU B C 1
ATOM 1664 O O . GLU B 1 89 ? -13.148 -6.426 1.018 1 93.69 89 GLU B O 1
ATOM 1669 N N . LEU B 1 90 ? -12.805 -4.281 1.515 1 95.31 90 LEU B N 1
ATOM 1670 C CA . LEU B 1 90 ? -11.914 -4.098 0.375 1 95.31 90 LEU B CA 1
ATOM 1671 C C . LEU B 1 90 ? -10.703 -5.027 0.473 1 95.31 90 LEU B C 1
ATOM 1673 O O . LEU B 1 90 ? -10.367 -5.711 -0.495 1 95.31 90 LEU B O 1
ATOM 1677 N N . MET B 1 91 ? -10.078 -5.098 1.668 1 96.88 91 MET B N 1
ATOM 1678 C CA . MET B 1 91 ? -8.891 -5.926 1.846 1 96.88 91 MET B CA 1
ATOM 1679 C C . MET B 1 91 ? -9.219 -7.402 1.641 1 96.88 91 MET B C 1
ATOM 1681 O O . MET B 1 91 ? -8.398 -8.156 1.124 1 96.88 91 MET B O 1
ATOM 1685 N N . SER B 1 92 ? -10.406 -7.789 2.033 1 96.19 92 SER B N 1
ATOM 1686 C CA . SER B 1 92 ? -10.836 -9.164 1.796 1 96.19 92 SER B CA 1
ATOM 1687 C C . SER B 1 92 ? -10.891 -9.477 0.304 1 96.19 92 SER B C 1
ATOM 1689 O O . SER B 1 92 ? -10.516 -10.57 -0.123 1 96.19 92 SER B O 1
ATOM 1691 N N . ALA B 1 93 ? -11.359 -8.523 -0.481 1 95.62 93 ALA B N 1
ATOM 1692 C CA . ALA B 1 93 ? -11.391 -8.695 -1.932 1 95.62 93 ALA B CA 1
ATOM 1693 C C . ALA B 1 93 ? -9.977 -8.727 -2.506 1 95.62 93 ALA B C 1
ATOM 1695 O O . ALA B 1 93 ? -9.672 -9.531 -3.385 1 95.62 93 ALA B O 1
ATOM 1696 N N . VAL B 1 94 ? -9.125 -7.883 -2.021 1 97.19 94 VAL B N 1
ATOM 1697 C CA . VAL B 1 94 ? -7.738 -7.797 -2.48 1 97.19 94 VAL B CA 1
ATOM 1698 C C . VAL B 1 94 ? -7.012 -9.102 -2.18 1 97.19 94 VAL B C 1
ATOM 1700 O O . VAL B 1 94 ? -6.238 -9.594 -3.006 1 97.19 94 VAL B O 1
ATOM 1703 N N . LEU B 1 95 ? -7.266 -9.664 -1.05 1 96.25 95 LEU B N 1
ATOM 1704 C CA . LEU B 1 95 ? -6.539 -10.828 -0.557 1 96.25 95 LEU B CA 1
ATOM 1705 C C . LEU B 1 95 ? -6.93 -12.078 -1.336 1 96.25 95 LEU B C 1
ATOM 1707 O O . LEU B 1 95 ? -6.262 -13.109 -1.238 1 96.25 95 LEU B O 1
ATOM 1711 N N . ARG B 1 96 ? -7.973 -11.992 -2.158 1 95.62 96 ARG B N 1
ATOM 1712 C CA . ARG B 1 96 ? -8.297 -13.086 -3.07 1 95.62 96 ARG B CA 1
ATOM 1713 C C . ARG B 1 96 ? -7.293 -13.164 -4.215 1 95.62 96 ARG B C 1
ATOM 1715 O O . ARG B 1 96 ? -7.242 -14.156 -4.941 1 95.62 96 ARG B O 1
ATOM 1722 N N . GLU B 1 97 ? -6.57 -12.07 -4.398 1 96.25 97 GLU B N 1
ATOM 1723 C CA . GLU B 1 97 ? -5.496 -11.984 -5.383 1 96.25 97 GLU B CA 1
ATOM 1724 C C . GLU B 1 97 ? -6.004 -12.32 -6.781 1 96.25 97 GLU B C 1
ATOM 1726 O O . GLU B 1 97 ? -5.371 -13.086 -7.512 1 96.25 97 GLU B O 1
ATOM 1731 N N . ASP B 1 98 ? -7.129 -11.898 -7.109 1 96.12 98 ASP B N 1
ATOM 1732 C CA . ASP B 1 98 ? -7.801 -12.047 -8.398 1 96.12 98 ASP B CA 1
ATOM 1733 C C . ASP B 1 98 ? -8.25 -10.688 -8.938 1 96.12 98 ASP B C 1
ATOM 1735 O O . ASP B 1 98 ? -9.312 -10.188 -8.562 1 96.12 98 ASP B O 1
ATOM 1739 N N . PRO B 1 99 ? -7.484 -10.203 -9.852 1 95.62 99 PRO B N 1
ATOM 1740 C CA . PRO B 1 99 ? -7.797 -8.867 -10.359 1 95.62 99 PRO B CA 1
ATOM 1741 C C . PRO B 1 99 ? -9.203 -8.773 -10.953 1 95.62 99 PRO B C 1
ATOM 1743 O O . PRO B 1 99 ? -9.852 -7.727 -10.844 1 95.62 99 PRO B O 1
ATOM 1746 N N . GLU B 1 100 ? -9.656 -9.812 -11.625 1 94.62 100 GLU B N 1
ATOM 1747 C CA . GLU B 1 100 ? -10.992 -9.773 -12.211 1 94.62 100 GLU B CA 1
ATOM 1748 C C . GLU B 1 100 ? -12.062 -9.719 -11.125 1 94.62 100 GLU B C 1
ATOM 1750 O O . GLU B 1 100 ? -13.047 -8.984 -11.25 1 94.62 100 GLU B O 1
ATOM 1755 N N . PHE B 1 101 ? -11.875 -10.461 -10.102 1 95.12 101 PHE B N 1
ATOM 1756 C CA . PHE B 1 101 ? -12.805 -10.391 -8.977 1 95.12 101 PHE B CA 1
ATOM 1757 C C . PHE B 1 101 ? -12.797 -9 -8.352 1 95.12 101 PHE B C 1
ATOM 1759 O O . PHE B 1 101 ? -13.859 -8.445 -8.039 1 95.12 101 PHE B O 1
ATOM 1766 N N . LEU B 1 102 ? -11.617 -8.469 -8.141 1 95.62 102 LEU B N 1
ATOM 1767 C CA . LEU B 1 102 ? -11.492 -7.152 -7.52 1 95.62 102 LEU B CA 1
ATOM 1768 C C . LEU B 1 102 ? -12.148 -6.086 -8.391 1 95.62 102 LEU B C 1
ATOM 1770 O O . LEU B 1 102 ? -12.805 -5.172 -7.871 1 95.62 102 LEU B O 1
ATOM 1774 N N . ARG B 1 103 ? -11.992 -6.238 -9.672 1 93.06 103 ARG B N 1
ATOM 1775 C CA . ARG B 1 103 ? -12.633 -5.309 -10.594 1 93.06 103 ARG B CA 1
ATOM 1776 C C . ARG B 1 103 ? -14.148 -5.348 -10.445 1 93.06 103 ARG B C 1
ATOM 1778 O O . ARG B 1 103 ? -14.797 -4.301 -10.359 1 93.06 103 ARG B O 1
ATOM 1785 N N .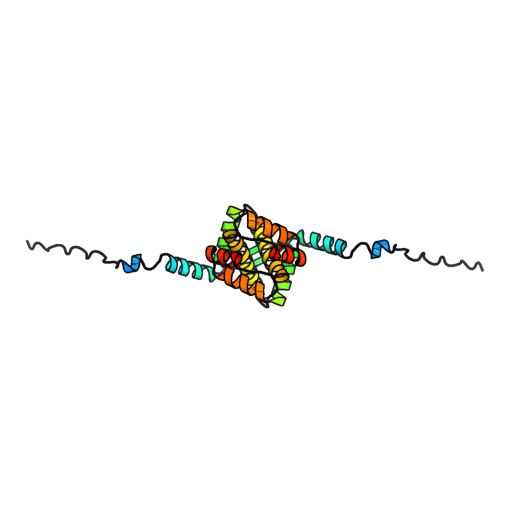 SER B 1 104 ? -14.648 -6.543 -10.461 1 91.38 104 SER B N 1
ATOM 1786 C CA . SER B 1 104 ? -16.094 -6.703 -10.281 1 91.38 104 SER B CA 1
ATOM 1787 C C . SER B 1 104 ? -16.547 -6.145 -8.945 1 91.38 104 SER B C 1
ATOM 1789 O O . SER B 1 104 ? -17.609 -5.527 -8.852 1 91.38 104 SER B O 1
ATOM 1791 N N . TYR B 1 105 ? -15.805 -6.406 -7.914 1 91 105 TYR B N 1
ATOM 1792 C CA . TYR B 1 105 ? -16.109 -5.879 -6.59 1 91 105 TYR B CA 1
ATOM 1793 C C . TYR B 1 105 ? -16.172 -4.359 -6.605 1 91 105 TYR B C 1
ATOM 1795 O O . TYR B 1 105 ? -17.094 -3.762 -6.047 1 91 105 TYR B O 1
ATOM 1803 N N . LEU B 1 106 ? -15.141 -3.742 -7.234 1 90.31 106 LEU B N 1
ATOM 1804 C CA . LEU B 1 106 ? -15.039 -2.287 -7.289 1 90.31 106 LEU B CA 1
ATOM 1805 C C . LEU B 1 106 ? -16.203 -1.693 -8.086 1 90.31 106 LEU B C 1
ATOM 1807 O O . LEU B 1 106 ? -16.672 -0.593 -7.781 1 90.31 106 LEU B O 1
ATOM 1811 N N . GLU B 1 107 ? -16.656 -2.4 -9.047 1 84.75 107 GLU B N 1
ATOM 1812 C CA . GLU B 1 107 ? -17.766 -1.957 -9.867 1 84.75 107 GLU B CA 1
ATOM 1813 C C . GLU B 1 107 ? -19.078 -1.948 -9.078 1 84.75 107 GLU B C 1
ATOM 1815 O O . GLU B 1 107 ? -19.953 -1.112 -9.312 1 84.75 107 GLU B O 1
ATOM 1820 N N . LYS B 1 108 ? -19.109 -2.863 -8.195 1 83.81 108 LYS B N 1
ATOM 1821 C CA . LYS B 1 108 ? -20.359 -3.033 -7.457 1 83.81 108 LYS B CA 1
ATOM 1822 C C . LYS B 1 108 ? -20.328 -2.258 -6.145 1 83.81 108 LYS B C 1
ATOM 1824 O O . LYS B 1 108 ? -21.375 -1.936 -5.586 1 83.81 108 LYS B O 1
ATOM 1829 N N . ALA B 1 109 ? -19.125 -2.234 -5.77 1 72.31 109 ALA B N 1
ATOM 1830 C CA . ALA B 1 109 ? -18.969 -1.733 -4.406 1 72.31 109 ALA B CA 1
ATOM 1831 C C . ALA B 1 109 ? -19.312 -0.252 -4.32 1 72.31 109 ALA B C 1
ATOM 1833 O O . ALA B 1 109 ? -18.984 0.526 -5.215 1 72.31 109 ALA B O 1
ATOM 1834 N N . LYS B 1 110 ? -20.203 -0.112 -3.436 1 64.94 110 LYS B N 1
ATOM 1835 C CA . LYS B 1 110 ? -20.328 1.235 -2.885 1 64.94 110 LYS B CA 1
ATOM 1836 C C . LYS B 1 110 ? -19.281 1.48 -1.802 1 64.94 110 LYS B C 1
ATOM 1838 O O . LYS B 1 110 ? -19.578 1.401 -0.609 1 64.94 110 LYS B O 1
ATOM 1843 N N . LEU B 1 111 ? -18.062 1.482 -2.254 1 57.94 111 LEU B N 1
ATOM 1844 C CA . LEU B 1 111 ? -16.984 1.431 -1.279 1 57.94 111 LEU B CA 1
ATOM 1845 C C . LEU B 1 111 ? -17.125 2.535 -0.239 1 57.94 111 LEU B C 1
ATOM 1847 O O . LEU B 1 111 ? -16.406 2.559 0.759 1 57.94 111 LEU B O 1
ATOM 1851 N N . ILE B 1 112 ? -17.906 3.514 -0.458 1 54.38 112 ILE B N 1
ATOM 1852 C CA . ILE B 1 112 ? -18.203 4.492 0.583 1 54.38 112 ILE B CA 1
ATOM 1853 C C . ILE B 1 112 ? -19.719 4.602 0.773 1 54.38 112 ILE B C 1
ATOM 1855 O O . ILE B 1 112 ? -20.484 4.441 -0.181 1 54.38 112 ILE B O 1
#

pLDDT: mean 81.8, std 22.8, range [31.67, 98.88]